Protein AF-A0AAV4WAJ0-F1 (afdb_monomer)

Nearest PDB structures (foldseek):
  7y73-assembly1_B  TM=6.481E-01  e=9.832E-01  Chelicerata
  6grq-assembly1_A  TM=6.3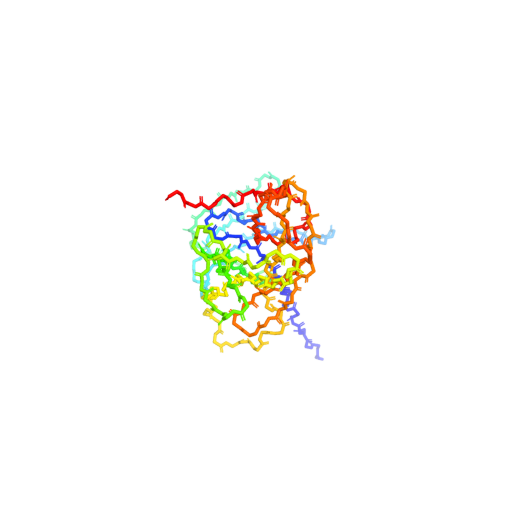76E-01  e=5.218E+00  Mus musculus
  7knc-assembly1_A  TM=2.941E-01  e=2.026E+00  Xanthomonas citri pv. citri str. 306
  7vpp-assembly1_B  TM=2.461E-01  e=7.285E+00  Porcine deltacoronavirus

Mean predicted aligned error: 13.19 Å

Organism: Caerostris extrusa (NCBI:txid172846)

InterPro domains:
  IPR013783 Immunoglobulin-like fold [G3DSA:2.60.40.10] (88-192)

Radius of gyration: 25.45 Å; Cα contacts (8 Å, |Δi|>4): 302; chains: 1; bounding box: 74×30×69 Å

Sequence (202 aa):
MILFVAVLSEIFLEAMVDTSAKMPCSVLQKTDDNVEFIFWYKNDGVNALYTLDARSRPLGEASHVRNETVDYQWSATELTKVNLIVIVPPKKLIIRDDSGQEVREIAGPYKERSTVSLSCEAQKVQYKIKLEDYQLSRHPSAPNVTWWRDNKPWDSTSKKYSTGVLNDMKLINLSRLRTSSLHSTARRRTPSSPPQLFEPSS

Foldseek 3Di:
DDDPPQPAAEAEWEDEPPDDTDDDDDDDDDPPDDDQKDFDDDDPRQWTQKMWGQPPHHSVPTDIDGTDDDDDDDDDDRHYHYHYFYDYFQPDKFKAWPVRDTDDDDPDDDDAQDKIKIKIWRFDDDRPPPPPDDPCPPDPDAWFKFKDKPNHTPDRDWDDDPGTIMDMDMDGRDDPVDDIDIDMDTGHPDPDDDDDDDDDDD

Solvent-accessible surface area (backbone atoms only — not comparable to full-atom values): 13405 Å² total; per-residue (Å²): 137,85,82,81,77,80,77,65,49,76,44,82,44,79,34,53,66,98,57,90,73,86,81,86,83,85,76,84,74,51,100,89,55,80,67,47,68,47,78,39,64,62,89,91,54,86,50,29,59,31,39,37,44,15,66,99,44,59,78,94,71,36,46,79,48,68,68,50,86,77,88,84,73,99,66,94,79,86,66,71,47,76,47,78,4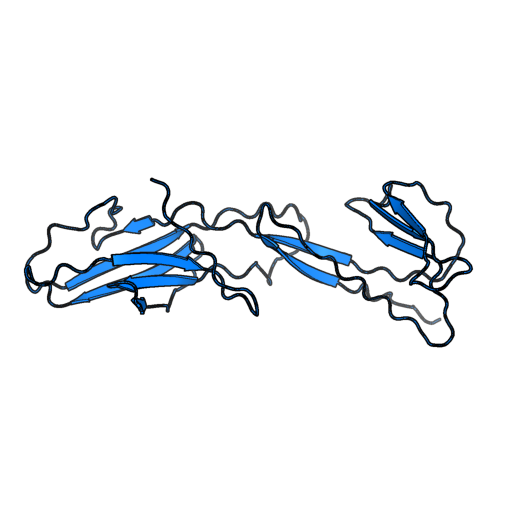4,70,41,68,74,55,92,54,76,47,37,22,43,79,87,64,49,75,46,86,88,70,85,70,93,75,64,72,60,37,71,50,42,42,36,37,35,36,45,61,60,84,67,88,72,90,60,96,84,64,92,71,87,79,62,82,79,75,48,41,29,30,38,29,43,76,93,37,84,69,44,71,81,43,48,81,54,97,67,28,26,37,26,78,48,78,48,69,59,40,49,93,91,63,86,72,59,74,52,74,46,75,45,62,90,62,89,88,65,83,87,80,81,81,73,83,83,130

Structure (mmCIF, N/CA/C/O backbone):
data_AF-A0AAV4WAJ0-F1
#
_entry.id   AF-A0AAV4WAJ0-F1
#
loop_
_atom_site.group_PDB
_atom_site.id
_atom_site.type_symbol
_atom_site.label_atom_id
_atom_site.label_alt_id
_atom_site.label_comp_id
_atom_site.label_asym_id
_atom_site.label_entity_id
_atom_site.label_seq_id
_atom_site.pdbx_PDB_ins_code
_atom_site.Cartn_x
_atom_site.Cartn_y
_atom_site.Cartn_z
_atom_site.occupancy
_atom_site.B_iso_or_equiv
_atom_site.auth_seq_id
_atom_site.auth_comp_id
_atom_site.auth_asym_id
_atom_site.auth_atom_id
_atom_site.pdbx_PDB_model_num
ATOM 1 N N . MET A 1 1 ? 45.617 5.675 -14.201 1.00 35.50 1 MET A N 1
ATOM 2 C CA . MET A 1 1 ? 44.630 4.578 -14.273 1.00 35.50 1 MET A CA 1
ATOM 3 C C . MET A 1 1 ? 43.374 5.058 -13.565 1.00 35.50 1 MET A C 1
ATOM 5 O O . MET A 1 1 ? 43.393 5.161 -12.347 1.00 35.50 1 MET A O 1
ATOM 9 N N . ILE A 1 2 ? 42.356 5.494 -14.310 1.00 37.19 2 ILE A N 1
ATOM 10 C CA . ILE A 1 2 ? 41.100 5.999 -13.734 1.00 37.19 2 ILE A CA 1
ATOM 11 C C . ILE A 1 2 ? 40.137 4.817 -13.672 1.00 37.19 2 ILE A C 1
ATOM 13 O O . ILE A 1 2 ? 39.781 4.254 -14.704 1.00 37.19 2 ILE A O 1
ATOM 17 N N . LEU A 1 3 ? 39.771 4.414 -12.457 1.00 30.11 3 LEU A N 1
ATOM 18 C CA . LEU A 1 3 ? 38.725 3.428 -12.224 1.00 30.11 3 LEU A CA 1
ATOM 19 C C . LEU A 1 3 ? 37.383 4.153 -12.404 1.00 30.11 3 LEU A C 1
ATOM 21 O O . LEU A 1 3 ? 37.013 4.975 -11.566 1.00 30.11 3 LEU A O 1
ATOM 25 N N . PHE A 1 4 ? 36.664 3.900 -13.497 1.00 40.53 4 PHE A N 1
ATOM 26 C CA . PHE A 1 4 ? 35.269 4.324 -13.594 1.00 40.53 4 PHE A CA 1
ATOM 27 C C . PHE A 1 4 ? 34.445 3.407 -12.690 1.00 40.53 4 PHE A C 1
ATOM 29 O O . PHE A 1 4 ? 34.126 2.278 -13.053 1.00 40.53 4 PHE A O 1
ATOM 36 N N . VAL A 1 5 ? 34.131 3.870 -11.481 1.00 40.44 5 VAL A N 1
ATOM 37 C CA . VAL A 1 5 ? 33.087 3.243 -10.668 1.00 40.44 5 VAL A CA 1
ATOM 38 C C . VAL A 1 5 ? 31.764 3.590 -11.345 1.00 40.44 5 VAL A C 1
ATOM 40 O O . VAL A 1 5 ? 31.321 4.735 -11.282 1.00 40.44 5 VAL A O 1
ATOM 43 N N . ALA A 1 6 ? 31.156 2.627 -12.041 1.00 49.00 6 ALA A N 1
ATOM 44 C CA . ALA A 1 6 ? 29.797 2.777 -12.542 1.00 49.00 6 ALA A CA 1
ATOM 45 C C . ALA A 1 6 ? 28.865 2.905 -11.331 1.00 49.00 6 ALA A C 1
ATOM 47 O O . ALA A 1 6 ? 28.594 1.930 -10.630 1.00 49.00 6 ALA A O 1
ATOM 48 N N . VAL A 1 7 ? 28.423 4.126 -11.033 1.00 49.31 7 VAL A N 1
ATOM 49 C CA . VAL A 1 7 ? 27.391 4.352 -10.023 1.00 49.31 7 VAL A CA 1
ATOM 50 C C . VAL A 1 7 ? 26.083 3.864 -10.632 1.00 49.31 7 VAL A C 1
ATOM 52 O O . VAL A 1 7 ? 25.479 4.561 -11.441 1.00 49.31 7 VAL A O 1
ATOM 55 N N . LEU A 1 8 ? 25.669 2.646 -10.285 1.00 60.00 8 LEU A N 1
ATOM 56 C CA . LEU A 1 8 ? 24.349 2.140 -10.649 1.00 60.00 8 LEU A CA 1
ATOM 57 C C . LEU A 1 8 ? 23.302 3.040 -9.990 1.00 60.00 8 LEU A C 1
ATOM 59 O O . LEU A 1 8 ? 23.234 3.135 -8.762 1.00 60.00 8 LEU A O 1
ATOM 63 N N . SER A 1 9 ? 22.502 3.727 -10.798 1.00 66.62 9 SER A N 1
ATOM 64 C CA . SER A 1 9 ? 21.361 4.483 -10.298 1.00 66.62 9 SER A CA 1
ATOM 65 C C . SER A 1 9 ? 20.290 3.482 -9.849 1.00 66.62 9 SER A C 1
ATOM 67 O O . SER A 1 9 ? 19.799 2.664 -10.630 1.00 66.62 9 SER A O 1
ATOM 69 N N . GLU A 1 10 ? 19.953 3.495 -8.558 1.00 73.50 10 GLU A N 1
ATOM 70 C CA . GLU A 1 10 ? 18.866 2.678 -8.014 1.00 73.50 10 GLU A CA 1
ATOM 71 C C . GLU A 1 10 ? 17.611 3.532 -7.807 1.00 73.50 10 GLU A C 1
ATOM 73 O O . GLU A 1 10 ? 17.617 4.514 -7.059 1.00 73.50 10 GLU A O 1
ATOM 78 N N . ILE A 1 11 ? 16.509 3.140 -8.449 1.00 76.81 11 ILE A N 1
ATOM 79 C CA . ILE A 1 11 ? 15.203 3.800 -8.335 1.00 76.81 11 ILE A CA 1
ATOM 80 C C . ILE A 1 11 ? 14.241 2.882 -7.582 1.00 76.81 11 ILE A C 1
ATOM 82 O O . ILE A 1 11 ? 14.171 1.688 -7.860 1.00 76.81 11 ILE A O 1
ATOM 86 N N . PHE A 1 12 ? 13.457 3.436 -6.657 1.00 75.25 12 PHE A N 1
ATOM 87 C CA . PHE A 1 12 ? 12.385 2.714 -5.968 1.00 75.25 12 PHE A CA 1
ATOM 88 C C . PHE A 1 12 ? 11.030 3.148 -6.520 1.00 75.25 12 PHE A C 1
ATOM 90 O O . PHE A 1 12 ? 10.701 4.334 -6.489 1.00 75.25 12 PHE A O 1
ATOM 97 N N . LEU A 1 13 ? 10.243 2.185 -6.998 1.00 76.75 13 LEU A N 1
ATOM 98 C CA . LEU A 1 13 ? 8.880 2.400 -7.474 1.00 76.75 13 LEU A CA 1
ATOM 99 C C . LEU A 1 13 ? 7.909 1.605 -6.606 1.00 76.75 13 LEU A C 1
ATOM 101 O O . LEU A 1 13 ? 8.124 0.426 -6.348 1.00 76.75 13 LEU A O 1
ATOM 105 N N . GLU A 1 14 ? 6.826 2.235 -6.170 1.00 75.69 14 GLU A N 1
ATOM 106 C CA . GLU A 1 14 ? 5.781 1.592 -5.378 1.00 75.69 14 GLU A CA 1
ATOM 107 C C . GLU A 1 14 ? 4.498 1.459 -6.204 1.00 75.69 14 GLU A C 1
ATOM 109 O O . GLU A 1 14 ? 4.063 2.421 -6.837 1.00 75.69 14 GLU A O 1
ATOM 114 N N . ALA A 1 15 ? 3.868 0.286 -6.167 1.00 75.06 15 ALA A N 1
ATOM 115 C CA . ALA A 1 15 ? 2.581 0.044 -6.813 1.00 75.06 15 ALA A CA 1
ATOM 116 C C . ALA A 1 15 ? 1.677 -0.804 -5.917 1.00 75.06 15 ALA A C 1
ATOM 118 O O . ALA A 1 15 ? 2.156 -1.670 -5.183 1.00 75.06 15 ALA A O 1
ATOM 119 N N . MET A 1 16 ? 0.366 -0.563 -5.963 1.00 75.12 16 MET A N 1
ATOM 120 C CA . MET A 1 16 ? -0.587 -1.432 -5.274 1.00 75.12 16 MET A CA 1
ATOM 121 C C . MET A 1 16 ? -0.730 -2.750 -6.037 1.00 75.12 16 MET A C 1
ATOM 123 O O . MET A 1 16 ? -0.610 -2.788 -7.263 1.00 75.12 16 MET A O 1
ATOM 127 N N . VAL A 1 17 ? -0.981 -3.833 -5.307 1.00 75.50 17 VAL A N 1
ATOM 128 C CA . VAL A 1 17 ? -1.331 -5.121 -5.912 1.00 75.50 17 VAL A CA 1
ATOM 129 C C . VAL A 1 17 ? -2.505 -4.947 -6.883 1.00 75.50 17 VAL A C 1
ATOM 131 O O . VAL A 1 17 ? -3.379 -4.114 -6.653 1.00 75.50 17 VAL A O 1
ATOM 134 N N . ASP A 1 18 ? -2.471 -5.687 -7.990 1.00 77.88 18 ASP A N 1
ATOM 135 C CA . ASP A 1 18 ? -3.479 -5.661 -9.061 1.00 77.88 18 ASP A CA 1
ATOM 136 C C . ASP A 1 18 ? -3.662 -4.300 -9.762 1.00 77.88 18 ASP A C 1
ATOM 138 O O . ASP A 1 18 ? -4.641 -4.074 -10.472 1.00 77.88 18 ASP A O 1
ATOM 142 N N . THR A 1 19 ? -2.687 -3.394 -9.623 1.00 79.31 19 THR A N 1
ATOM 143 C CA . THR A 1 19 ? -2.635 -2.127 -10.366 1.00 79.31 19 THR A CA 1
ATOM 144 C C . THR A 1 19 ? -1.473 -2.092 -11.358 1.00 79.31 19 THR A C 1
ATOM 146 O O . THR A 1 19 ? -0.540 -2.893 -11.294 1.00 79.31 19 THR A O 1
ATOM 149 N N . SER A 1 20 ? -1.528 -1.151 -12.302 1.00 80.19 20 SER A N 1
ATOM 150 C CA . SER A 1 20 ? -0.435 -0.907 -13.246 1.00 80.19 20 SER A CA 1
ATOM 151 C C . SER A 1 20 ? 0.590 0.066 -12.663 1.00 80.19 20 SER A C 1
ATOM 153 O O . SER A 1 20 ? 0.223 1.096 -12.101 1.00 80.19 20 SER A O 1
ATOM 155 N N . ALA A 1 21 ? 1.876 -0.229 -12.851 1.00 80.75 21 ALA A N 1
ATOM 156 C CA . ALA A 1 21 ? 2.981 0.652 -12.484 1.00 80.75 21 ALA A CA 1
ATOM 157 C C . ALA A 1 21 ? 3.611 1.260 -13.744 1.00 80.75 21 ALA A C 1
ATOM 159 O O . ALA A 1 21 ? 3.853 0.551 -14.722 1.00 80.75 21 ALA A O 1
ATOM 160 N N . LYS A 1 22 ? 3.903 2.565 -13.723 1.00 82.12 22 LYS A N 1
ATOM 161 C CA . LYS A 1 22 ? 4.642 3.231 -14.802 1.00 82.12 22 LYS A CA 1
ATOM 162 C C . LYS A 1 22 ? 6.127 3.242 -14.459 1.00 82.12 22 LYS A C 1
ATOM 164 O O . LYS A 1 22 ? 6.545 3.958 -13.552 1.00 82.12 22 LYS A O 1
ATOM 169 N N . MET A 1 23 ? 6.907 2.455 -15.188 1.00 80.81 23 MET A N 1
ATOM 170 C CA . MET A 1 23 ? 8.359 2.427 -15.029 1.00 80.81 23 MET A CA 1
ATOM 171 C C . MET A 1 23 ? 8.968 3.720 -15.607 1.00 80.81 23 MET A C 1
ATOM 173 O O . MET A 1 23 ? 8.590 4.116 -16.714 1.00 80.81 23 MET A O 1
ATOM 177 N N . PRO A 1 24 ? 9.859 4.415 -14.876 1.00 78.75 24 PRO A N 1
ATOM 178 C CA . PRO A 1 24 ? 10.495 5.631 -15.372 1.00 78.75 24 PRO A CA 1
ATOM 179 C C . PRO A 1 24 ? 11.548 5.295 -16.430 1.00 78.75 24 PRO A C 1
ATOM 181 O O . PRO A 1 24 ? 12.348 4.394 -16.232 1.00 78.75 24 PRO A O 1
ATOM 184 N N . CYS A 1 25 ? 11.589 6.049 -17.524 1.00 71.50 25 CYS A N 1
ATOM 185 C CA . CYS A 1 25 ? 12.624 5.929 -18.549 1.00 71.50 25 CYS A CA 1
ATOM 186 C C . CYS A 1 25 ? 13.424 7.236 -18.589 1.00 71.50 25 CYS A C 1
ATOM 188 O O . CYS A 1 25 ? 13.155 8.115 -19.405 1.00 71.50 25 CYS A O 1
ATOM 190 N N . SER A 1 26 ? 14.333 7.408 -17.630 1.00 68.12 26 SER A N 1
ATOM 191 C CA . SER A 1 26 ? 15.155 8.617 -17.514 1.00 68.12 26 SER A CA 1
ATOM 192 C C . SER A 1 26 ? 16.471 8.423 -18.258 1.00 68.12 26 SER A C 1
ATOM 194 O O . SER A 1 26 ? 17.508 8.240 -17.632 1.00 68.12 26 SER A O 1
ATOM 196 N N . VAL A 1 27 ? 16.428 8.428 -19.590 1.00 72.44 27 VAL A N 1
ATOM 197 C CA . VAL A 1 27 ? 17.655 8.417 -20.395 1.00 72.44 27 VAL A CA 1
ATOM 198 C C . VAL A 1 27 ? 18.193 9.840 -20.467 1.00 72.44 27 VAL A C 1
ATOM 200 O O . VAL A 1 27 ? 17.537 10.732 -21.008 1.00 72.44 27 VAL A O 1
ATOM 203 N N . LEU A 1 28 ? 19.371 10.073 -19.889 1.00 66.44 28 LEU A N 1
ATOM 204 C CA . LEU A 1 28 ? 20.048 11.363 -19.969 1.00 66.44 28 LEU A CA 1
ATOM 205 C C . LEU A 1 28 ? 20.791 11.452 -21.305 1.00 66.44 28 LEU A C 1
ATOM 207 O O . LEU A 1 28 ? 21.948 11.053 -21.411 1.00 66.44 28 LEU A O 1
ATOM 211 N N . GLN A 1 29 ? 20.129 11.979 -22.335 1.00 67.19 29 GLN A N 1
ATOM 212 C CA . GLN A 1 29 ? 20.785 12.227 -23.617 1.00 67.19 29 GLN A CA 1
ATOM 213 C C . GLN A 1 29 ? 21.755 13.410 -23.481 1.00 67.19 29 GLN A C 1
ATOM 215 O O . GLN A 1 29 ? 21.341 14.545 -23.232 1.00 67.19 29 GLN A O 1
ATOM 220 N N . LYS A 1 30 ? 23.058 13.154 -23.633 1.00 70.12 30 LYS A N 1
ATOM 221 C CA . LYS A 1 30 ? 24.050 14.223 -23.805 1.00 70.12 30 LYS A CA 1
ATOM 222 C C . LYS A 1 30 ? 23.882 14.828 -25.196 1.00 70.12 30 LYS A C 1
ATOM 224 O O . LYS A 1 30 ? 23.483 14.140 -26.126 1.00 70.12 30 LYS A O 1
ATOM 229 N N . THR A 1 31 ? 24.211 16.107 -25.350 1.00 66.19 31 THR A N 1
ATOM 230 C CA . THR A 1 31 ? 23.986 16.874 -26.591 1.00 66.19 31 THR A CA 1
ATOM 231 C C . THR A 1 31 ? 24.682 16.318 -27.837 1.00 66.19 31 THR A C 1
ATOM 233 O O . THR A 1 31 ? 24.335 16.744 -28.931 1.00 66.19 31 THR A O 1
ATOM 236 N N . ASP A 1 32 ? 25.632 15.394 -27.675 1.00 68.69 32 ASP A N 1
ATOM 237 C CA . ASP A 1 32 ? 26.414 14.785 -28.760 1.00 68.69 32 ASP A CA 1
ATOM 238 C C . ASP A 1 32 ? 26.278 13.246 -28.813 1.00 68.69 32 ASP A C 1
ATOM 240 O O . ASP A 1 32 ? 26.963 12.589 -29.587 1.00 68.69 32 ASP A O 1
ATOM 244 N N . ASP A 1 33 ? 25.391 12.656 -27.995 1.00 72.88 33 ASP A N 1
ATOM 245 C CA . ASP A 1 33 ? 25.142 11.208 -27.983 1.00 72.88 33 ASP A CA 1
ATOM 246 C C . ASP A 1 33 ? 23.762 10.894 -28.575 1.00 72.88 33 ASP A C 1
ATOM 248 O O . ASP A 1 33 ? 22.742 11.481 -28.191 1.00 72.88 33 ASP A O 1
ATOM 252 N N . ASN A 1 34 ? 23.709 9.918 -29.485 1.00 76.38 34 ASN A N 1
ATOM 253 C CA . ASN A 1 34 ? 22.451 9.331 -29.931 1.00 76.38 34 ASN A CA 1
ATOM 254 C C . ASN A 1 34 ? 22.149 8.062 -29.130 1.00 76.38 34 ASN A C 1
ATOM 256 O O . ASN A 1 34 ? 23.022 7.222 -28.919 1.00 76.38 34 ASN A O 1
ATOM 260 N N . VAL A 1 35 ? 20.898 7.905 -28.707 1.00 81.19 35 VAL A N 1
ATOM 261 C CA . VAL A 1 35 ? 20.450 6.674 -28.052 1.00 81.19 35 VAL A CA 1
ATOM 262 C C . VAL A 1 35 ? 20.184 5.643 -29.141 1.00 81.19 35 VAL A C 1
ATOM 264 O O . VAL A 1 35 ? 19.308 5.844 -29.973 1.00 81.19 35 VAL A O 1
ATOM 267 N N . GLU A 1 36 ? 20.929 4.541 -29.144 1.00 84.38 36 GLU A N 1
ATOM 268 C CA . GLU A 1 36 ? 20.715 3.459 -30.113 1.00 84.38 36 GLU A CA 1
ATOM 269 C C . GLU A 1 36 ? 19.636 2.488 -29.644 1.00 84.38 36 GLU A C 1
ATOM 271 O O . GLU A 1 36 ? 18.763 2.102 -30.421 1.00 84.38 36 GLU A O 1
ATOM 276 N N . PHE A 1 37 ? 19.670 2.126 -28.360 1.00 84.06 37 PHE A N 1
ATOM 277 C CA . PHE A 1 37 ? 18.758 1.151 -27.783 1.00 84.06 37 PHE A CA 1
ATOM 278 C C . PHE A 1 37 ? 18.362 1.487 -26.348 1.00 84.06 37 PHE A C 1
ATOM 280 O O . PHE A 1 37 ? 19.139 2.064 -25.589 1.00 84.06 37 PHE A O 1
ATOM 287 N N . ILE A 1 38 ? 17.167 1.047 -25.954 1.00 85.94 38 ILE A N 1
ATOM 288 C CA . ILE A 1 38 ? 16.752 0.967 -24.549 1.00 85.94 38 ILE A CA 1
ATOM 289 C C . ILE A 1 38 ? 16.236 -0.438 -24.287 1.00 85.94 38 ILE A C 1
ATOM 291 O O . ILE A 1 38 ? 15.337 -0.909 -24.982 1.00 85.94 38 ILE A O 1
ATOM 295 N N . PHE A 1 39 ? 16.750 -1.074 -23.242 1.00 84.44 39 PHE A N 1
ATOM 296 C CA . PHE A 1 39 ? 16.337 -2.412 -22.843 1.00 84.44 39 PHE A CA 1
ATOM 297 C C . PHE A 1 39 ? 15.739 -2.396 -21.446 1.00 84.44 39 PHE A C 1
ATOM 299 O O . PHE A 1 39 ? 16.291 -1.810 -20.516 1.00 84.44 39 PHE A O 1
ATOM 306 N N . TRP A 1 40 ? 14.628 -3.101 -21.289 1.00 85.62 40 TRP A N 1
ATOM 307 C CA . TRP A 1 40 ? 14.040 -3.401 -19.995 1.00 85.62 40 TRP A CA 1
ATOM 308 C C . TRP A 1 40 ? 14.161 -4.887 -19.736 1.00 85.62 40 TRP A C 1
ATOM 310 O O . TRP A 1 40 ? 13.566 -5.692 -20.447 1.00 85.62 40 TRP A O 1
ATOM 320 N N . TYR A 1 41 ? 14.884 -5.247 -18.686 1.00 82.12 41 TYR A N 1
ATOM 321 C CA . TYR A 1 41 ? 15.008 -6.627 -18.240 1.00 82.12 41 TYR A CA 1
ATOM 322 C C . TYR A 1 41 ? 14.160 -6.870 -17.001 1.00 82.12 41 TYR A C 1
ATOM 324 O O . TYR A 1 41 ? 13.934 -5.983 -16.176 1.00 82.12 41 TYR A O 1
ATOM 332 N N . LYS A 1 42 ? 13.705 -8.110 -16.864 1.00 78.56 42 LYS A N 1
ATOM 333 C CA . LYS A 1 42 ? 13.100 -8.619 -15.640 1.00 78.56 42 LYS A CA 1
ATOM 334 C C . LYS A 1 42 ? 13.938 -9.808 -15.179 1.00 78.56 42 LYS A C 1
ATOM 336 O O . LYS A 1 42 ? 14.225 -10.683 -15.985 1.00 78.56 42 LYS A O 1
ATOM 341 N N . ASN A 1 43 ? 14.257 -9.863 -13.888 1.00 72.44 43 ASN A N 1
ATOM 342 C CA . ASN A 1 43 ? 15.053 -10.929 -13.267 1.00 72.44 43 ASN A CA 1
ATOM 343 C C . ASN A 1 43 ? 16.524 -10.963 -13.744 1.00 72.44 43 ASN A C 1
ATOM 345 O O . ASN A 1 43 ? 17.201 -9.943 -13.673 1.00 72.44 43 ASN A O 1
ATOM 349 N N . ASP A 1 44 ? 17.014 -12.130 -14.170 1.00 67.19 44 ASP A N 1
ATOM 350 C CA . ASP A 1 44 ? 18.411 -12.479 -14.472 1.00 67.19 44 ASP A CA 1
ATOM 351 C C . ASP A 1 44 ? 18.924 -11.977 -15.832 1.00 67.19 44 ASP A C 1
ATOM 353 O O . ASP A 1 44 ? 20.099 -12.145 -16.146 1.00 67.19 44 ASP A O 1
ATOM 357 N N . GLY A 1 45 ? 18.080 -11.304 -16.617 1.00 66.25 45 GLY A N 1
ATOM 358 C CA . GLY A 1 45 ? 18.542 -10.473 -17.731 1.00 66.25 45 GLY A CA 1
ATOM 359 C C . GLY A 1 45 ? 18.877 -11.215 -19.023 1.00 66.25 45 GLY A C 1
ATOM 360 O O . GLY A 1 45 ? 19.483 -10.618 -19.904 1.00 66.25 45 GLY A O 1
ATOM 361 N N . VAL A 1 46 ? 18.467 -12.479 -19.174 1.00 70.44 46 VAL A N 1
ATOM 362 C CA . VAL A 1 46 ? 18.723 -13.234 -20.416 1.00 70.44 46 VAL A CA 1
ATOM 363 C C . VAL A 1 46 ? 17.876 -12.715 -21.582 1.00 70.44 46 VAL A C 1
ATOM 365 O O . VAL A 1 46 ? 18.384 -12.539 -22.683 1.00 70.44 46 VAL A O 1
ATOM 368 N N . ASN A 1 47 ? 16.594 -12.429 -21.338 1.00 72.81 47 ASN A N 1
ATOM 369 C CA . ASN A 1 47 ? 15.673 -11.914 -22.351 1.00 72.81 47 ASN A CA 1
ATOM 370 C C . ASN A 1 47 ? 15.138 -10.547 -21.929 1.00 72.81 47 ASN A C 1
ATOM 372 O O . ASN A 1 47 ? 14.617 -10.391 -20.817 1.00 72.81 47 ASN A O 1
ATOM 376 N N . ALA A 1 48 ? 15.232 -9.567 -22.827 1.00 80.50 48 ALA A N 1
ATOM 377 C CA . ALA A 1 48 ? 14.629 -8.264 -22.605 1.00 80.50 48 ALA A CA 1
ATOM 378 C C . ALA A 1 48 ? 13.100 -8.405 -22.617 1.00 80.50 48 ALA A C 1
ATOM 380 O O . ALA A 1 48 ? 12.508 -8.919 -23.564 1.00 80.50 48 ALA A O 1
ATOM 381 N N . LEU A 1 49 ? 12.446 -7.913 -21.564 1.00 83.12 49 LEU A N 1
ATOM 382 C CA . LEU A 1 49 ? 10.992 -7.758 -21.503 1.00 83.12 49 LEU A CA 1
ATOM 383 C C . LEU A 1 49 ? 10.508 -6.786 -22.589 1.00 83.12 49 LEU A C 1
ATOM 385 O O . LEU A 1 49 ? 9.420 -6.945 -23.145 1.00 83.12 49 LEU A O 1
ATOM 389 N N . TYR A 1 50 ? 11.306 -5.757 -22.865 1.00 85.94 50 TYR A N 1
ATOM 390 C CA . TYR A 1 50 ? 10.994 -4.734 -23.849 1.00 85.94 50 TYR A CA 1
ATOM 391 C C . TYR A 1 50 ? 12.265 -4.095 -24.393 1.00 85.94 50 TYR A C 1
ATOM 393 O O . TYR A 1 50 ? 13.185 -3.788 -23.632 1.00 85.94 50 TYR A O 1
ATOM 401 N N . THR A 1 51 ? 12.251 -3.837 -25.694 1.00 85.81 51 THR A N 1
ATOM 402 C CA . THR A 1 51 ? 13.332 -3.201 -26.435 1.00 85.81 51 THR A CA 1
ATOM 403 C C . THR A 1 51 ? 12.787 -1.999 -27.196 1.00 85.81 51 THR A C 1
ATOM 405 O O . THR A 1 51 ? 11.753 -2.076 -27.863 1.00 85.81 51 THR A O 1
ATOM 408 N N . LEU A 1 52 ? 13.505 -0.887 -27.107 1.00 87.25 52 LEU A N 1
ATOM 409 C CA . LEU A 1 52 ? 13.384 0.254 -27.999 1.00 87.25 52 LEU A CA 1
ATOM 410 C C . LEU A 1 52 ? 14.600 0.250 -28.932 1.00 87.25 52 LEU A C 1
ATOM 412 O O . LEU A 1 52 ? 15.719 0.307 -28.432 1.00 87.25 52 LEU A O 1
ATOM 416 N N . ASP A 1 53 ? 14.393 0.213 -30.245 1.00 87.12 53 ASP A N 1
ATOM 417 C CA . ASP A 1 53 ? 15.447 0.377 -31.256 1.00 87.12 53 ASP A CA 1
ATOM 418 C C . ASP A 1 53 ? 15.308 1.753 -31.913 1.00 87.12 53 ASP A C 1
ATOM 420 O O . ASP A 1 53 ? 14.386 2.011 -32.694 1.00 87.12 53 ASP A O 1
ATOM 424 N N . ALA A 1 54 ? 16.224 2.645 -31.559 1.00 87.94 54 ALA A N 1
ATOM 425 C CA . ALA A 1 54 ? 16.310 4.011 -32.053 1.00 87.94 54 ALA A CA 1
ATOM 426 C C . ALA A 1 54 ? 17.477 4.193 -33.040 1.00 87.94 54 ALA A C 1
ATOM 428 O O . ALA A 1 54 ? 17.839 5.318 -33.392 1.00 87.94 54 ALA A O 1
ATOM 429 N N . ARG A 1 55 ? 18.056 3.101 -33.561 1.00 85.62 55 ARG A N 1
ATOM 430 C CA . ARG A 1 55 ? 19.095 3.208 -34.586 1.00 85.62 55 ARG A CA 1
ATOM 431 C C . ARG A 1 55 ? 18.567 3.971 -35.794 1.00 85.62 55 ARG A C 1
ATOM 433 O O . ARG A 1 55 ? 17.489 3.684 -36.333 1.00 85.62 55 ARG A O 1
ATOM 440 N N . SER A 1 56 ? 19.368 4.951 -36.205 1.00 82.62 56 SER A N 1
ATOM 441 C CA . SER A 1 56 ? 19.130 5.791 -37.381 1.00 82.62 56 SER A CA 1
ATOM 442 C C . SER A 1 56 ? 17.828 6.603 -37.343 1.00 82.62 56 SER A C 1
ATOM 444 O O . SER A 1 56 ? 17.383 7.055 -38.396 1.00 82.62 56 SER A O 1
ATOM 446 N N . ARG A 1 57 ? 17.211 6.801 -36.168 1.00 85.62 57 ARG A N 1
ATOM 447 C CA . ARG A 1 57 ? 15.978 7.589 -36.033 1.00 85.62 57 ARG A CA 1
ATOM 448 C C . ARG A 1 57 ? 15.870 8.304 -34.681 1.00 85.62 57 ARG A C 1
ATOM 450 O O . ARG A 1 57 ? 16.456 7.844 -33.705 1.00 85.62 57 ARG A O 1
ATOM 457 N N . PRO A 1 58 ? 15.117 9.412 -34.586 1.00 84.12 58 PRO A N 1
ATOM 458 C CA . PRO A 1 58 ? 14.830 10.046 -33.303 1.00 84.12 58 PRO A CA 1
ATOM 459 C C . PRO A 1 58 ? 14.045 9.117 -32.366 1.00 84.12 58 PRO A C 1
ATOM 461 O O . PRO A 1 58 ? 13.250 8.293 -32.817 1.00 84.12 58 PRO A O 1
ATOM 464 N N . LEU A 1 59 ? 14.184 9.315 -31.051 1.00 82.81 59 LEU A N 1
ATOM 465 C CA . LEU A 1 59 ? 13.503 8.505 -30.028 1.00 82.81 59 LEU A CA 1
ATOM 466 C C . LEU A 1 59 ? 11.974 8.430 -30.193 1.00 82.81 59 LEU A C 1
ATOM 468 O O . LEU A 1 59 ? 11.376 7.415 -29.851 1.00 82.81 59 LEU A O 1
ATOM 472 N N . GLY A 1 60 ? 11.338 9.482 -30.717 1.00 82.44 60 GLY A N 1
ATOM 473 C CA . GLY A 1 60 ? 9.888 9.511 -30.952 1.00 82.44 60 GLY A CA 1
ATOM 474 C C . GLY A 1 60 ? 9.406 8.590 -32.081 1.00 82.44 60 GLY A C 1
ATOM 475 O O . GLY A 1 60 ? 8.222 8.273 -32.133 1.00 82.44 60 GLY A O 1
ATOM 476 N N . GLU A 1 61 ? 10.313 8.148 -32.952 1.00 88.44 61 GLU A N 1
ATOM 477 C CA . GLU A 1 61 ? 10.043 7.277 -34.107 1.00 88.44 61 GLU A CA 1
ATOM 478 C C . GLU A 1 61 ? 10.704 5.895 -33.958 1.00 88.44 61 GLU A C 1
ATOM 480 O O . GLU A 1 61 ? 10.746 5.092 -34.895 1.00 88.44 61 GLU A O 1
ATOM 485 N N . ALA A 1 62 ? 11.254 5.618 -32.775 1.00 88.56 62 ALA A N 1
ATOM 486 C CA . ALA A 1 62 ? 11.932 4.375 -32.454 1.00 88.56 62 ALA A CA 1
ATOM 487 C C . ALA A 1 62 ? 11.007 3.151 -32.603 1.00 88.56 62 ALA A C 1
ATOM 489 O O . ALA A 1 62 ? 9.806 3.209 -32.340 1.00 88.56 62 ALA A O 1
ATOM 490 N N . SER A 1 63 ? 11.570 2.017 -33.030 1.00 88.88 63 SER A N 1
ATOM 491 C CA . SER A 1 63 ? 10.823 0.759 -33.113 1.00 88.88 63 SER A CA 1
ATOM 492 C C . SER A 1 63 ? 10.678 0.143 -31.725 1.00 88.88 63 SER A C 1
ATOM 494 O O . SER A 1 63 ? 11.636 0.105 -30.954 1.00 88.88 63 SER A O 1
ATOM 496 N N . HIS A 1 64 ? 9.490 -0.369 -31.414 1.00 87.31 64 HIS A N 1
ATOM 497 C CA . HIS A 1 64 ? 9.168 -0.947 -30.114 1.00 87.31 64 HIS A CA 1
ATOM 498 C C . HIS A 1 64 ? 8.950 -2.446 -30.253 1.00 87.31 64 HIS A C 1
ATOM 500 O O . HIS A 1 64 ? 8.009 -2.867 -30.930 1.00 87.31 64 HIS A O 1
ATOM 506 N N . VAL A 1 65 ? 9.763 -3.248 -29.566 1.00 83.94 65 VAL A N 1
ATOM 507 C CA . VAL A 1 65 ? 9.683 -4.706 -29.660 1.00 83.94 65 VAL A CA 1
ATOM 508 C C . VAL A 1 65 ? 9.599 -5.366 -28.290 1.00 83.94 65 VAL A C 1
ATOM 510 O O . VAL A 1 65 ? 10.100 -4.852 -27.289 1.00 83.94 65 VAL A O 1
ATOM 513 N N . ARG A 1 66 ? 8.877 -6.488 -28.219 1.00 79.44 66 ARG A N 1
ATOM 514 C CA . ARG A 1 66 ? 8.623 -7.238 -26.982 1.00 79.44 66 ARG A CA 1
ATOM 515 C C . ARG A 1 66 ? 9.271 -8.611 -27.073 1.00 79.44 66 ARG A C 1
ATOM 517 O O . ARG A 1 66 ? 9.045 -9.302 -28.058 1.00 79.44 66 ARG A O 1
ATOM 524 N N . ASN A 1 67 ? 9.948 -9.026 -26.001 1.00 68.75 67 ASN A N 1
ATOM 525 C CA . ASN A 1 67 ? 10.506 -10.372 -25.830 1.00 68.75 67 ASN A CA 1
ATOM 526 C C . ASN A 1 67 ? 11.417 -10.828 -26.982 1.00 68.75 67 ASN A C 1
ATOM 528 O O . ASN A 1 67 ? 11.166 -11.865 -27.593 1.00 68.75 67 ASN A O 1
ATOM 532 N N . GLU A 1 68 ? 12.481 -10.075 -27.255 1.00 68.25 68 GLU A N 1
ATOM 533 C CA . GLU A 1 68 ? 13.470 -10.440 -28.273 1.00 68.25 68 GLU A CA 1
ATOM 534 C C . GLU A 1 68 ? 14.853 -10.693 -27.681 1.00 68.25 68 GLU A C 1
ATOM 536 O O . GLU A 1 68 ? 15.276 -10.056 -26.713 1.00 68.25 68 GLU A O 1
ATOM 541 N N . THR A 1 69 ? 15.566 -11.616 -28.319 1.00 66.62 69 THR A N 1
ATOM 542 C CA . THR A 1 69 ? 17.018 -11.743 -28.232 1.00 66.62 69 THR A CA 1
ATOM 543 C C . THR A 1 69 ? 17.640 -10.699 -29.142 1.00 66.62 69 THR A C 1
ATOM 545 O O . THR A 1 69 ? 17.388 -10.704 -30.346 1.00 66.62 69 THR A O 1
ATOM 548 N N . VAL A 1 70 ? 18.428 -9.797 -28.568 1.00 63.28 70 VAL A N 1
ATOM 549 C CA . VAL A 1 70 ? 19.046 -8.697 -29.308 1.00 63.28 70 VAL A CA 1
ATOM 550 C C . VAL A 1 70 ? 20.536 -8.968 -29.459 1.00 63.28 70 VAL A C 1
ATOM 552 O O . VAL A 1 70 ? 21.206 -9.306 -28.485 1.00 63.28 70 VAL A O 1
ATOM 555 N N . ASP A 1 71 ? 21.044 -8.809 -30.679 1.00 64.69 71 ASP A N 1
ATOM 556 C CA . ASP A 1 71 ? 22.472 -8.899 -30.970 1.00 64.69 71 ASP A CA 1
ATOM 557 C C . ASP A 1 71 ? 23.170 -7.596 -30.567 1.00 64.69 71 ASP A C 1
ATOM 559 O O . 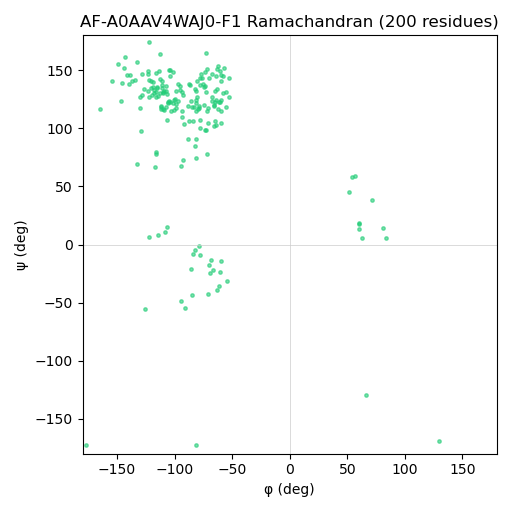ASP A 1 71 ? 22.881 -6.517 -31.093 1.00 64.69 71 ASP A O 1
ATOM 563 N N . TYR A 1 72 ? 24.093 -7.696 -29.614 1.00 63.88 72 TYR A N 1
ATOM 564 C CA . TYR A 1 72 ? 24.808 -6.551 -29.059 1.00 63.88 72 TYR A CA 1
ATOM 565 C C . TYR A 1 72 ? 25.971 -6.128 -29.961 1.00 63.88 72 TYR A C 1
ATOM 567 O O . TYR A 1 72 ? 26.819 -6.941 -30.327 1.00 63.88 72 TYR A O 1
ATOM 575 N N . GLN A 1 73 ? 26.068 -4.829 -30.238 1.00 63.72 73 GLN A N 1
ATOM 576 C CA . GLN A 1 73 ? 27.321 -4.196 -30.650 1.00 63.72 73 GLN A CA 1
ATOM 577 C C . GLN A 1 73 ? 27.913 -3.468 -29.439 1.00 63.72 73 GLN A C 1
ATOM 579 O O . GLN A 1 73 ? 27.173 -3.016 -28.566 1.00 63.72 73 GLN A O 1
ATOM 584 N N . TRP A 1 74 ? 29.241 -3.383 -29.342 1.00 60.56 74 TRP A N 1
ATOM 585 C CA . TRP A 1 74 ? 29.885 -2.669 -28.238 1.00 60.56 74 TRP A CA 1
ATOM 586 C C . TRP A 1 74 ? 29.563 -1.175 -28.306 1.00 60.56 74 TRP A C 1
ATOM 588 O O . TRP A 1 74 ? 30.120 -0.452 -29.128 1.00 60.56 74 TRP A O 1
ATOM 598 N N . SER A 1 75 ? 28.702 -0.719 -27.402 1.00 65.69 75 SER A N 1
ATOM 599 C CA . SER A 1 75 ? 28.377 0.688 -27.196 1.00 65.69 75 SER A CA 1
ATOM 600 C C . SER A 1 75 ? 28.417 1.038 -25.707 1.00 65.69 75 SER A C 1
ATOM 602 O O . SER A 1 75 ? 28.332 0.172 -24.826 1.00 65.69 75 SER A O 1
ATOM 604 N N . ALA A 1 76 ? 28.604 2.324 -25.403 1.00 72.62 76 ALA A N 1
ATOM 605 C CA . ALA A 1 76 ? 28.550 2.802 -24.028 1.00 72.62 76 ALA A CA 1
ATOM 606 C C . ALA A 1 76 ? 27.158 2.513 -23.443 1.00 72.62 76 ALA A C 1
ATOM 608 O O . ALA A 1 76 ? 26.147 2.939 -23.992 1.00 72.62 76 ALA A O 1
ATOM 609 N N . THR A 1 77 ? 27.108 1.771 -22.334 1.00 73.50 77 THR A N 1
ATOM 610 C CA . THR A 1 77 ? 25.851 1.309 -21.730 1.00 73.50 77 TH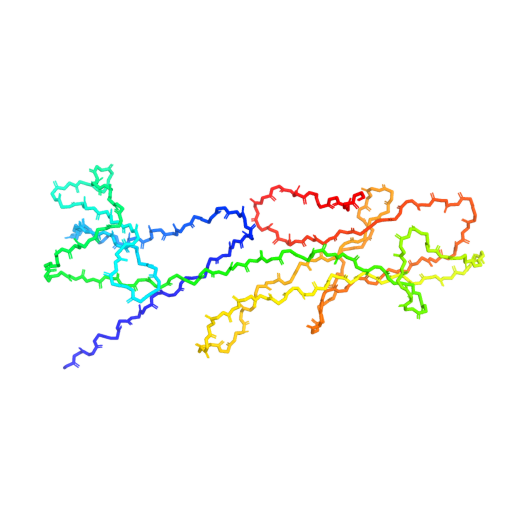R A CA 1
ATOM 611 C C . THR A 1 77 ? 25.648 1.958 -20.364 1.00 73.50 77 THR A C 1
ATOM 613 O O . THR A 1 77 ? 26.521 1.875 -19.500 1.00 73.50 77 THR A O 1
ATOM 616 N N . GLU A 1 78 ? 24.480 2.561 -20.147 1.00 78.62 78 GLU A N 1
ATOM 617 C CA . GLU A 1 78 ? 24.032 3.019 -18.829 1.00 78.62 78 GLU A CA 1
ATOM 618 C C . GLU A 1 78 ? 23.062 1.995 -18.228 1.00 78.62 78 GLU A C 1
ATOM 620 O O . GLU A 1 78 ? 22.059 1.638 -18.846 1.00 78.62 78 GLU A O 1
ATOM 625 N N . LEU A 1 79 ? 23.353 1.515 -17.014 1.00 76.50 79 LEU A N 1
ATOM 626 C CA . LEU A 1 79 ? 22.510 0.550 -16.309 1.00 76.50 79 LEU A CA 1
ATOM 627 C C . LEU A 1 79 ? 21.807 1.217 -15.125 1.00 76.50 79 LEU A C 1
ATOM 629 O O . LEU A 1 79 ? 22.443 1.613 -14.149 1.00 76.50 79 LEU A O 1
ATOM 633 N N . THR A 1 80 ? 20.479 1.281 -15.199 1.00 78.00 80 THR A N 1
ATOM 634 C CA . THR A 1 80 ? 19.613 1.702 -14.090 1.00 78.00 80 THR A CA 1
ATOM 635 C C . THR A 1 80 ? 18.898 0.490 -13.513 1.00 78.00 80 THR A C 1
ATOM 637 O O . THR A 1 80 ? 18.257 -0.269 -14.241 1.00 78.00 80 THR A O 1
ATOM 640 N N . LYS A 1 81 ? 18.951 0.321 -12.192 1.00 79.31 81 LYS A N 1
ATOM 641 C CA . LYS A 1 81 ? 18.218 -0.739 -11.497 1.00 79.31 81 LYS A CA 1
ATOM 642 C C . LYS A 1 81 ? 16.949 -0.168 -10.876 1.00 79.31 81 LYS A C 1
ATOM 644 O O . LYS A 1 81 ? 16.999 0.760 -10.070 1.00 79.31 81 LYS A O 1
ATOM 649 N N . VAL A 1 82 ? 15.798 -0.746 -11.221 1.00 78.62 82 VAL A N 1
ATOM 650 C CA . VAL A 1 82 ? 14.503 -0.348 -10.652 1.00 78.62 82 VAL A CA 1
ATOM 651 C C . VAL A 1 82 ? 14.001 -1.410 -9.681 1.00 78.62 82 VAL A C 1
ATOM 653 O O . VAL A 1 82 ? 13.722 -2.545 -10.059 1.00 78.62 82 VAL A O 1
ATOM 656 N N . ASN A 1 83 ? 13.837 -1.017 -8.423 1.00 76.69 83 ASN A N 1
ATOM 657 C CA . ASN A 1 83 ? 13.254 -1.827 -7.366 1.00 76.69 83 ASN A CA 1
ATOM 658 C C . ASN A 1 83 ? 11.739 -1.565 -7.299 1.00 76.69 83 ASN A C 1
ATOM 660 O O . ASN A 1 83 ? 11.306 -0.528 -6.788 1.00 76.69 83 ASN A O 1
ATOM 664 N N . LEU A 1 84 ? 10.929 -2.499 -7.810 1.00 75.31 84 LEU A N 1
ATOM 665 C CA . LEU A 1 84 ? 9.468 -2.441 -7.702 1.00 75.31 84 LEU A CA 1
ATOM 666 C C . LEU A 1 84 ? 8.996 -3.043 -6.370 1.00 75.31 84 LEU A C 1
ATOM 668 O O . LEU A 1 84 ? 9.155 -4.237 -6.122 1.00 75.31 84 LEU A O 1
ATOM 672 N N . ILE A 1 85 ? 8.356 -2.225 -5.541 1.00 75.56 85 ILE A N 1
ATOM 673 C CA . ILE A 1 85 ? 7.738 -2.621 -4.277 1.00 75.56 85 ILE A CA 1
ATOM 674 C C . ILE A 1 85 ? 6.231 -2.777 -4.493 1.00 75.56 85 ILE A C 1
ATOM 676 O O . ILE A 1 85 ? 5.521 -1.805 -4.760 1.00 75.56 85 ILE A O 1
ATOM 680 N N . VAL A 1 86 ? 5.735 -4.005 -4.329 1.00 73.81 86 VAL A N 1
ATOM 681 C CA . VAL A 1 86 ? 4.299 -4.304 -4.397 1.00 73.81 86 VAL A CA 1
ATOM 682 C C . VAL A 1 86 ? 3.672 -4.144 -3.017 1.00 73.81 86 VAL A C 1
ATOM 684 O O . VAL A 1 86 ? 4.028 -4.839 -2.063 1.00 73.81 86 VAL A O 1
ATOM 687 N N . ILE A 1 87 ? 2.713 -3.230 -2.917 1.00 72.25 87 ILE A N 1
ATOM 688 C CA . ILE A 1 87 ? 1.990 -2.929 -1.687 1.00 72.25 87 ILE A CA 1
ATOM 689 C C . ILE A 1 87 ? 0.677 -3.690 -1.686 1.00 72.25 87 ILE A C 1
ATOM 691 O O . ILE A 1 87 ? -0.166 -3.514 -2.564 1.00 72.25 87 ILE A O 1
ATOM 695 N N . VAL A 1 88 ? 0.484 -4.490 -0.644 1.00 71.50 88 VAL A N 1
ATOM 696 C CA . VAL A 1 88 ? -0.775 -5.183 -0.391 1.00 71.50 88 VAL A CA 1
ATOM 697 C C . VAL A 1 88 ? -1.509 -4.433 0.724 1.00 71.50 88 VAL A C 1
ATOM 699 O O . VAL A 1 88 ? -0.989 -4.375 1.843 1.00 71.50 88 VAL A O 1
ATOM 702 N N . PRO A 1 89 ? -2.682 -3.831 0.453 1.00 69.75 89 PRO A N 1
ATOM 703 C CA . PRO A 1 89 ? -3.518 -3.252 1.498 1.00 69.75 89 PRO A CA 1
ATOM 704 C C . PR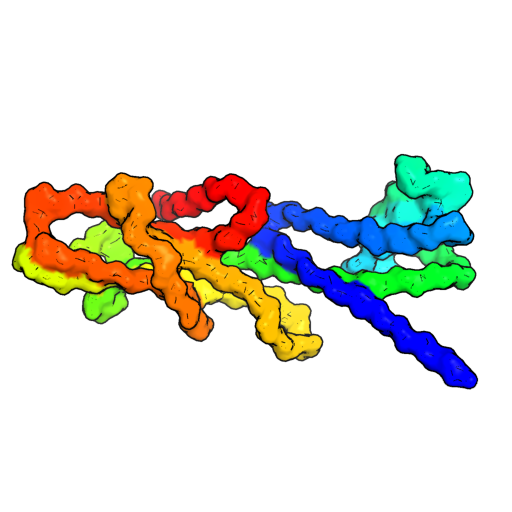O A 1 89 ? -3.894 -4.294 2.567 1.00 69.75 89 PRO A C 1
ATOM 706 O O . PRO A 1 89 ? -3.976 -5.489 2.266 1.00 69.75 89 PRO A O 1
ATOM 709 N N . PRO A 1 90 ? -4.140 -3.874 3.820 1.00 71.81 90 PRO A N 1
ATOM 710 C CA . PRO A 1 90 ? -4.632 -4.772 4.858 1.00 71.81 90 PRO A CA 1
ATOM 711 C C . PRO A 1 90 ? -5.976 -5.368 4.427 1.00 71.81 90 PRO A C 1
ATOM 713 O O . PRO A 1 90 ? -6.916 -4.637 4.132 1.00 71.81 90 PRO A O 1
ATOM 716 N N . LYS A 1 91 ? -6.067 -6.703 4.397 1.00 72.00 91 LYS A N 1
ATOM 717 C CA . LYS A 1 91 ? -7.280 -7.417 3.958 1.00 72.00 91 LYS A CA 1
ATOM 718 C C . LYS A 1 91 ? -8.457 -7.272 4.926 1.00 72.00 91 LYS A C 1
ATOM 720 O O . LYS A 1 91 ? -9.598 -7.441 4.520 1.00 72.00 91 LYS A O 1
ATOM 725 N N . LYS A 1 92 ? -8.177 -7.007 6.204 1.00 77.12 92 LYS A N 1
ATOM 726 C CA . LYS A 1 92 ? -9.178 -6.850 7.260 1.00 77.12 92 LYS A CA 1
ATOM 727 C C . LYS A 1 92 ? -8.701 -5.811 8.270 1.00 77.12 92 LYS A C 1
ATOM 729 O O . LYS A 1 92 ? -7.526 -5.803 8.644 1.00 77.12 92 LYS A O 1
ATOM 734 N N . LEU A 1 93 ? -9.621 -4.960 8.714 1.00 85.50 93 LEU A N 1
ATOM 735 C CA . LEU A 1 93 ? -9.452 -4.133 9.906 1.00 85.50 93 LEU A CA 1
ATOM 736 C C . LEU A 1 93 ? -10.092 -4.857 11.085 1.00 85.50 93 LEU A C 1
ATOM 738 O O . LEU A 1 93 ? -11.203 -5.368 10.966 1.00 85.50 93 LEU A O 1
ATOM 742 N N . ILE A 1 94 ? -9.379 -4.923 12.204 1.00 88.50 94 ILE A N 1
ATOM 743 C CA . ILE A 1 94 ? -9.870 -5.554 13.428 1.00 88.50 94 ILE A CA 1
ATOM 744 C C . ILE A 1 94 ? -10.114 -4.448 14.442 1.00 88.50 94 ILE A C 1
ATOM 746 O O . ILE A 1 94 ? -9.175 -3.764 14.848 1.00 88.50 94 ILE A O 1
ATOM 750 N N . ILE A 1 95 ? -11.371 -4.273 14.841 1.00 90.56 95 ILE A N 1
ATOM 751 C CA . ILE A 1 95 ? -11.737 -3.371 15.932 1.00 90.56 95 ILE A CA 1
ATOM 752 C C . ILE A 1 95 ? -11.800 -4.195 17.213 1.00 90.56 95 ILE A C 1
ATOM 754 O O . ILE A 1 95 ? -12.422 -5.255 17.221 1.00 90.56 95 ILE A O 1
ATOM 758 N N . ARG A 1 96 ? -11.171 -3.726 18.289 1.00 91.44 96 ARG A N 1
ATOM 759 C CA . ARG A 1 96 ? -11.260 -4.333 19.618 1.00 91.44 96 ARG A CA 1
ATOM 760 C C . ARG A 1 96 ? -11.764 -3.338 20.645 1.00 91.44 96 ARG A C 1
ATOM 762 O O . ARG A 1 96 ? -11.461 -2.147 20.549 1.00 91.44 96 ARG A O 1
ATOM 769 N N . ASP A 1 97 ? -12.511 -3.838 21.617 1.00 90.31 97 ASP A N 1
ATOM 770 C CA . ASP A 1 97 ? -12.953 -3.058 22.767 1.00 90.31 97 ASP A CA 1
ATOM 771 C C . ASP A 1 97 ? -11.873 -2.942 23.859 1.00 90.31 97 ASP A C 1
ATOM 773 O O . ASP A 1 97 ? -10.715 -3.329 23.677 1.00 90.31 97 ASP A O 1
ATOM 777 N N . ASP A 1 98 ? -12.261 -2.382 25.001 1.00 90.25 98 ASP A N 1
ATOM 778 C CA . ASP A 1 98 ? -11.430 -2.185 26.185 1.00 90.25 98 ASP A CA 1
ATOM 779 C C . ASP A 1 98 ? -11.004 -3.494 26.866 1.00 90.25 98 ASP A C 1
ATOM 781 O O . ASP A 1 98 ? -9.983 -3.514 27.555 1.00 90.25 98 ASP A O 1
ATOM 785 N N . SER A 1 99 ? -11.733 -4.589 26.639 1.00 89.38 99 SER A N 1
ATOM 786 C CA . SER A 1 99 ? 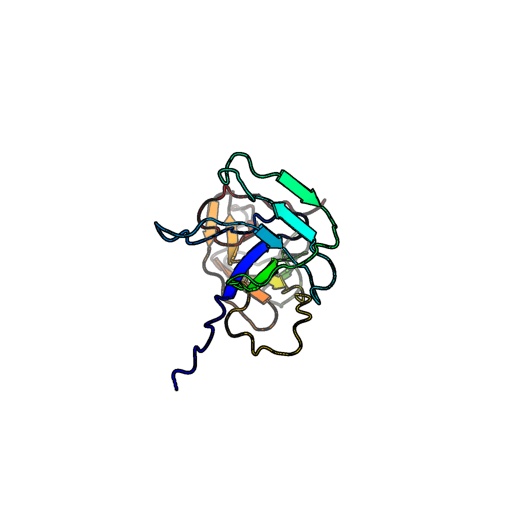-11.356 -5.938 27.074 1.00 89.38 99 SER A CA 1
ATOM 787 C C . SER A 1 99 ? -10.402 -6.641 26.096 1.00 89.38 99 SER A C 1
ATOM 789 O O . SER A 1 99 ? -9.866 -7.708 26.401 1.00 89.38 99 SER A O 1
ATOM 791 N N . GLY A 1 100 ? -10.165 -6.045 24.922 1.00 88.50 100 GLY A N 1
ATOM 792 C CA . GLY A 1 100 ? -9.385 -6.629 23.832 1.00 88.50 100 GLY A CA 1
ATOM 793 C C . GLY A 1 100 ? -10.186 -7.584 22.938 1.00 88.50 100 GLY A C 1
ATOM 794 O O . GLY A 1 100 ? -9.612 -8.196 22.025 1.00 88.50 100 GLY A O 1
ATOM 795 N N . GLN A 1 101 ? -11.497 -7.708 23.155 1.00 89.81 101 GLN A N 1
ATOM 796 C CA . GLN A 1 101 ? -12.378 -8.554 22.357 1.00 89.81 101 GLN A CA 1
ATOM 797 C C . GLN A 1 101 ? -12.659 -7.911 20.997 1.00 89.81 101 GLN A C 1
ATOM 799 O O . GLN A 1 101 ? -12.869 -6.706 20.903 1.00 89.81 101 GLN A O 1
ATOM 804 N N . GLU A 1 102 ? -12.658 -8.715 19.927 1.00 91.56 102 GLU A N 1
ATOM 805 C CA . GLU A 1 102 ? -13.001 -8.233 18.585 1.00 91.56 102 GLU A CA 1
ATOM 806 C C . GLU A 1 102 ? -14.481 -7.837 18.506 1.00 91.56 102 GLU A C 1
ATOM 808 O O . GLU A 1 102 ? -15.374 -8.655 18.738 1.00 91.56 102 GLU A O 1
ATOM 813 N N . VAL A 1 103 ? -14.723 -6.588 18.117 1.00 90.56 103 VAL A N 1
ATOM 814 C CA . VAL A 1 103 ? -16.044 -6.043 17.816 1.00 90.56 103 VAL A CA 1
ATOM 815 C C . VAL A 1 103 ? -16.399 -6.421 16.381 1.00 90.56 103 VAL A C 1
ATOM 817 O O . VAL A 1 103 ? -15.714 -6.012 15.445 1.00 90.56 103 VAL A O 1
ATOM 820 N N . ARG A 1 104 ? -17.476 -7.194 16.203 1.00 85.25 104 ARG A N 1
ATOM 821 C CA . ARG A 1 104 ? -17.957 -7.606 14.872 1.00 85.25 104 ARG A CA 1
ATOM 822 C C . ARG A 1 104 ? -18.977 -6.635 14.288 1.00 85.25 104 ARG A C 1
ATOM 824 O O . ARG A 1 104 ? -18.778 -6.138 13.190 1.00 85.25 104 ARG A O 1
ATOM 831 N N . GLU A 1 105 ? -20.041 -6.364 15.038 1.00 81.31 105 GLU A N 1
ATOM 832 C CA . GLU A 1 105 ? -21.150 -5.508 14.592 1.00 81.31 105 GLU A CA 1
ATOM 833 C C . GLU A 1 105 ? -21.401 -4.378 15.588 1.00 81.31 105 GLU A C 1
ATOM 835 O O . GLU A 1 105 ? -21.355 -3.202 15.238 1.00 81.31 105 GLU A O 1
ATOM 840 N N . ILE A 1 106 ? -21.624 -4.736 16.855 1.00 82.62 106 ILE A N 1
ATOM 841 C CA . ILE A 1 106 ? -21.978 -3.793 17.913 1.00 82.62 106 ILE A CA 1
ATOM 842 C C . ILE A 1 106 ? -20.950 -3.896 19.035 1.00 82.62 106 ILE A C 1
ATOM 844 O O . ILE A 1 106 ? -20.693 -4.977 19.562 1.00 82.62 106 ILE A O 1
ATOM 848 N N . ALA A 1 107 ? -20.375 -2.754 19.405 1.00 83.81 107 ALA A N 1
ATOM 849 C CA . ALA A 1 107 ? -19.527 -2.616 20.580 1.00 83.81 107 ALA A CA 1
ATOM 850 C C . ALA A 1 107 ? -20.408 -2.340 21.809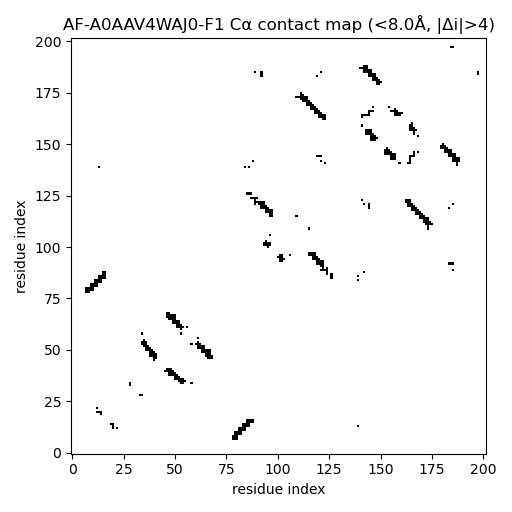 1.00 83.81 107 ALA A C 1
ATOM 852 O O . ALA A 1 107 ? -21.180 -1.376 21.809 1.00 83.81 107 ALA A O 1
ATOM 853 N N . GLY A 1 108 ? -20.301 -3.164 22.851 1.00 80.19 108 GLY A N 1
ATOM 854 C CA . GLY A 1 108 ? -21.061 -3.009 24.094 1.00 80.19 108 GLY A CA 1
ATOM 855 C C . GLY A 1 108 ? -21.773 -4.294 24.525 1.00 80.19 108 GLY A C 1
ATOM 856 O O . GLY A 1 108 ? -21.515 -5.357 23.964 1.00 80.19 108 GLY A O 1
ATOM 857 N N . PRO A 1 109 ? -22.678 -4.223 25.519 1.00 85.44 109 PRO A N 1
ATOM 858 C CA . PRO A 1 109 ? -23.288 -3.024 26.107 1.00 85.44 109 PRO A CA 1
ATOM 859 C C . PRO A 1 109 ? -22.374 -2.250 27.071 1.00 85.44 109 PRO A C 1
ATOM 861 O O . PRO A 1 109 ? -21.655 -2.834 27.875 1.00 85.44 109 PRO A O 1
ATOM 864 N N . TYR A 1 110 ? -22.473 -0.917 27.053 1.00 86.38 110 TYR A N 1
ATOM 865 C CA . TYR A 1 110 ? -21.717 -0.028 27.944 1.00 86.38 110 TYR A CA 1
ATOM 866 C C . TYR A 1 110 ? -22.626 0.717 28.925 1.00 86.38 110 TYR A C 1
ATOM 868 O O . TYR A 1 110 ? -23.779 1.031 28.623 1.00 86.38 110 TYR A O 1
ATOM 876 N N . LYS A 1 111 ? -22.100 1.026 30.115 1.00 86.12 111 LYS A N 1
ATOM 877 C CA . LYS A 1 111 ? -22.811 1.839 31.113 1.00 86.12 111 LYS A CA 1
ATOM 878 C C . LYS A 1 111 ? -22.914 3.290 30.641 1.00 86.12 111 LYS A C 1
ATOM 880 O O . LYS A 1 111 ? -21.971 3.834 30.075 1.00 86.12 111 LYS A O 1
ATOM 885 N N . GLU A 1 112 ? -24.036 3.947 30.922 1.00 90.06 112 GLU A N 1
ATOM 886 C CA . GLU A 1 112 ? -24.130 5.388 30.682 1.00 90.06 112 GLU A CA 1
ATOM 887 C C . GLU A 1 112 ? -23.086 6.148 31.500 1.00 90.06 112 GLU A C 1
ATOM 889 O O . GLU A 1 112 ? -22.704 5.737 32.597 1.00 90.06 112 GLU A O 1
ATOM 894 N N . ARG A 1 113 ? -22.631 7.273 30.944 1.00 88.94 113 ARG A N 1
ATOM 895 C CA . ARG A 1 113 ? -21.581 8.143 31.483 1.00 88.94 113 ARG A CA 1
ATOM 896 C C . ARG A 1 113 ? -20.210 7.472 31.605 1.00 88.94 113 ARG A C 1
ATOM 898 O O . ARG A 1 113 ? -19.280 8.103 32.103 1.00 88.94 113 ARG A O 1
ATOM 905 N N . SER A 1 114 ? -20.050 6.234 31.128 1.00 89.31 114 SER A N 1
ATOM 906 C CA . SER A 1 114 ? -18.746 5.583 31.085 1.00 89.31 114 SER A CA 1
ATOM 907 C C . SER A 1 114 ? -17.861 6.178 29.989 1.00 89.31 114 SER A C 1
ATOM 909 O O . SER A 1 114 ? -18.310 6.917 29.103 1.00 89.31 114 SER A O 1
ATOM 911 N N . THR A 1 115 ? -16.573 5.858 30.090 1.00 89.69 115 THR A N 1
ATOM 912 C CA . THR A 1 115 ? -15.593 6.090 29.033 1.00 89.69 115 THR A CA 1
ATOM 913 C C . THR A 1 115 ? -15.184 4.742 28.464 1.00 89.69 115 THR A C 1
ATOM 915 O O . THR A 1 115 ? -14.863 3.838 29.229 1.00 89.69 115 THR A O 1
ATOM 918 N N . VAL A 1 116 ? -15.189 4.618 27.142 1.00 88.81 116 VAL A N 1
ATOM 919 C CA . VAL A 1 116 ? -14.846 3.391 26.415 1.00 88.81 116 VAL A CA 1
ATOM 920 C C . VAL A 1 116 ? -13.692 3.683 25.475 1.00 88.81 116 VAL A C 1
ATOM 922 O O . VAL A 1 116 ? -13.637 4.759 24.875 1.00 88.81 116 VAL A O 1
ATOM 925 N N . SER A 1 117 ? -12.771 2.731 25.347 1.00 90.00 117 SER A N 1
ATOM 926 C CA . SER A 1 117 ? -11.699 2.793 24.355 1.00 90.00 117 SER A CA 1
ATOM 927 C C . SER A 1 117 ? -11.940 1.734 23.290 1.00 90.00 117 SER A C 1
ATOM 929 O O . SER A 1 117 ? -12.187 0.581 23.627 1.00 90.00 117 SER A O 1
ATOM 931 N N . LEU A 1 118 ? -11.870 2.129 22.022 1.00 90.25 118 LEU A N 1
ATOM 932 C CA . LEU A 1 118 ? -11.872 1.203 20.894 1.00 90.25 118 LEU A CA 1
ATOM 933 C C . LEU A 1 118 ? -10.534 1.316 20.183 1.00 90.25 118 LEU A C 1
ATOM 935 O O . LEU A 1 118 ? -10.057 2.420 19.916 1.00 90.25 118 LEU A O 1
ATOM 939 N N . SER A 1 119 ? -9.951 0.176 19.850 1.00 90.44 119 SER A N 1
ATOM 940 C CA . SER A 1 119 ? -8.701 0.100 19.107 1.00 90.44 119 SER A CA 1
ATOM 941 C C . SER A 1 119 ? -8.974 -0.485 17.730 1.00 90.44 119 SER A C 1
ATOM 943 O O . SER A 1 119 ? -9.664 -1.490 17.604 1.00 90.44 119 SER A O 1
ATOM 945 N N . CYS A 1 120 ? -8.487 0.165 16.675 1.00 88.88 120 CYS A N 1
ATOM 946 C CA . CYS A 1 120 ? -8.570 -0.365 15.317 1.00 88.88 120 CYS A CA 1
ATOM 947 C C . CYS A 1 120 ? -7.174 -0.728 14.829 1.00 88.88 120 CYS A C 1
ATOM 949 O O . CYS A 1 120 ? -6.331 0.154 14.650 1.00 88.88 120 CYS A O 1
ATOM 951 N N . GLU A 1 121 ? -6.953 -2.012 14.567 1.00 87.38 121 GLU A N 1
ATOM 952 C CA . GLU A 1 121 ? -5.704 -2.543 14.037 1.00 87.38 121 GLU A CA 1
ATOM 953 C C . GLU A 1 121 ? -5.862 -2.908 12.556 1.00 87.38 121 GLU A C 1
ATOM 955 O O . GLU A 1 121 ? -6.677 -3.750 12.173 1.00 87.38 121 GLU A O 1
ATOM 960 N N . ALA A 1 122 ? -5.038 -2.291 11.712 1.00 85.31 122 ALA A N 1
ATOM 961 C CA . ALA A 1 122 ? -4.752 -2.786 10.376 1.00 85.31 122 ALA A CA 1
ATOM 962 C C . ALA A 1 122 ? -3.583 -3.772 10.467 1.00 85.31 122 ALA A C 1
ATOM 964 O O . ALA A 1 122 ? -2.432 -3.357 10.656 1.00 85.31 122 ALA A O 1
ATOM 965 N N . GLN A 1 123 ? -3.868 -5.070 10.340 1.00 77.19 123 GLN A N 1
ATOM 966 C CA . GLN A 1 123 ? -2.827 -6.098 10.357 1.00 77.19 123 GLN A CA 1
ATOM 967 C C . GLN A 1 123 ? -1.874 -5.914 9.174 1.00 77.19 123 GLN A C 1
ATOM 969 O O . GLN A 1 123 ? -2.308 -5.731 8.031 1.00 77.19 123 GLN A O 1
ATOM 974 N N . LYS A 1 124 ? -0.562 -5.981 9.429 1.00 66.88 124 LYS A N 1
ATOM 975 C CA . LYS A 1 124 ? 0.415 -6.032 8.339 1.00 66.88 124 LYS A CA 1
ATOM 976 C C . LYS A 1 124 ? 0.220 -7.334 7.574 1.00 66.88 124 LYS A C 1
ATOM 978 O O . LYS A 1 124 ? 0.360 -8.418 8.132 1.00 66.88 124 LYS A O 1
ATOM 983 N N . VAL A 1 125 ? -0.032 -7.227 6.277 1.00 60.66 125 VAL A N 1
ATOM 984 C CA . VAL A 1 125 ? 0.163 -8.362 5.378 1.00 60.66 125 VAL A CA 1
ATOM 985 C C . VAL A 1 125 ? 1.671 -8.521 5.184 1.00 60.66 125 VAL A C 1
ATOM 987 O O . VAL A 1 125 ? 2.376 -7.526 5.000 1.00 60.66 125 VAL A O 1
ATOM 990 N N . GLN A 1 126 ? 2.187 -9.750 5.253 1.00 54.50 126 GLN A N 1
ATOM 991 C CA . GLN A 1 126 ? 3.574 -10.014 4.875 1.00 54.50 126 GLN A CA 1
ATOM 992 C C . GLN A 1 126 ? 3.762 -9.606 3.412 1.00 54.50 126 GLN A C 1
ATOM 994 O O . GLN A 1 126 ? 3.169 -10.193 2.505 1.00 54.50 126 GLN A O 1
ATOM 999 N N . TYR A 1 127 ? 4.590 -8.593 3.180 1.00 55.75 127 TYR A N 1
ATOM 1000 C CA . TYR A 1 127 ? 5.086 -8.304 1.846 1.00 55.75 127 TYR A CA 1
ATOM 1001 C C . TYR A 1 127 ? 5.944 -9.501 1.421 1.00 55.75 127 TYR A C 1
ATOM 1003 O O . TYR A 1 127 ? 6.878 -9.872 2.133 1.00 55.75 127 TYR A O 1
ATOM 1011 N N . LYS A 1 128 ? 5.643 -10.125 0.274 1.00 46.41 128 LYS A N 1
ATOM 1012 C CA . LYS A 1 128 ? 6.563 -11.087 -0.349 1.00 46.41 128 LYS A CA 1
ATOM 1013 C C . LYS A 1 128 ? 7.741 -10.309 -0.928 1.00 46.41 128 LYS A C 1
ATOM 1015 O O . LYS A 1 128 ? 7.799 -10.051 -2.124 1.00 46.41 128 LYS A O 1
ATOM 1020 N N . ILE A 1 129 ? 8.664 -9.911 -0.065 1.00 51.47 129 ILE A N 1
ATOM 1021 C CA . ILE A 1 129 ? 9.966 -9.403 -0.471 1.00 51.47 129 ILE A CA 1
ATOM 1022 C C . ILE A 1 129 ? 10.863 -10.633 -0.579 1.00 51.47 129 ILE A C 1
ATOM 1024 O O . ILE A 1 129 ? 11.448 -11.070 0.403 1.00 51.47 129 ILE A O 1
ATOM 1028 N N . LYS A 1 130 ? 10.922 -11.246 -1.766 1.00 41.66 130 LYS A N 1
ATOM 1029 C CA . LYS A 1 130 ? 12.034 -12.143 -2.106 1.00 41.66 130 LYS A CA 1
ATOM 1030 C C . LYS A 1 130 ? 13.198 -11.269 -2.566 1.00 41.66 130 LYS A C 1
ATOM 1032 O O . LYS A 1 130 ? 13.436 -11.128 -3.757 1.00 41.66 130 LYS A O 1
ATOM 1037 N N . LEU A 1 131 ? 13.852 -10.610 -1.620 1.00 48.94 131 LEU A N 1
ATOM 1038 C CA . LEU A 1 131 ? 15.169 -10.021 -1.826 1.00 48.94 131 LEU A CA 1
ATOM 1039 C C . LEU A 1 131 ? 16.003 -10.536 -0.663 1.00 48.94 131 LEU A C 1
ATOM 1041 O O . LEU A 1 131 ? 15.864 -10.051 0.456 1.00 48.94 131 LEU A O 1
ATOM 1045 N N . GLU A 1 132 ? 16.769 -11.593 -0.916 1.00 43.91 132 GLU A N 1
ATOM 1046 C CA . GLU A 1 132 ? 17.601 -12.235 0.105 1.00 43.91 132 GLU A CA 1
ATOM 1047 C C . GLU A 1 132 ? 18.768 -11.337 0.553 1.00 43.91 132 GLU A C 1
ATOM 1049 O O . GLU A 1 132 ? 19.272 -11.535 1.649 1.00 43.91 132 GLU A O 1
ATOM 1054 N N . ASP A 1 133 ? 19.084 -10.250 -0.163 1.00 45.78 133 ASP A N 1
ATOM 1055 C CA . ASP A 1 133 ? 20.215 -9.375 0.168 1.00 45.78 133 ASP A CA 1
ATOM 1056 C C . ASP A 1 133 ? 19.854 -7.877 0.166 1.00 45.78 133 ASP A C 1
ATOM 1058 O O . ASP A 1 133 ? 20.302 -7.129 -0.698 1.00 45.78 133 ASP A O 1
ATOM 1062 N N . TYR A 1 134 ? 19.047 -7.392 1.119 1.00 45.78 134 TYR A N 1
ATOM 1063 C CA . TYR A 1 134 ? 19.136 -5.983 1.554 1.00 45.78 134 TYR A CA 1
ATOM 1064 C C . TYR A 1 134 ? 18.408 -5.740 2.885 1.00 45.78 134 TYR A C 1
ATOM 1066 O O . TYR A 1 134 ? 17.184 -5.858 2.978 1.00 45.78 134 TYR A O 1
ATOM 1074 N N . GLN A 1 135 ? 19.146 -5.342 3.925 1.00 41.84 135 GLN A N 1
ATOM 107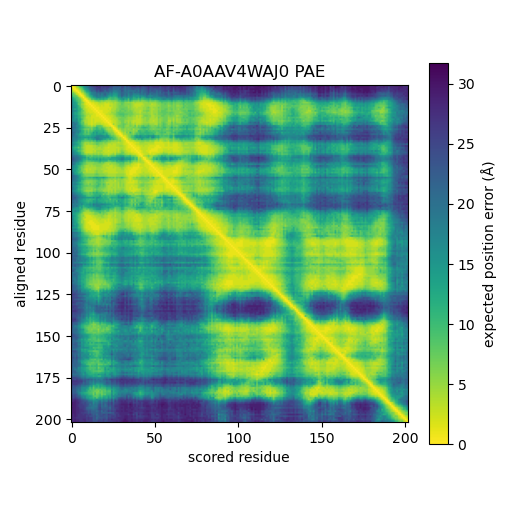5 C CA . GLN A 1 135 ? 18.581 -4.840 5.182 1.00 41.84 135 GLN A CA 1
ATOM 1076 C C . GLN A 1 135 ? 17.725 -3.586 4.910 1.00 41.84 135 GLN A C 1
ATOM 1078 O O . GLN A 1 135 ? 18.217 -2.493 4.637 1.00 41.84 135 GLN A O 1
ATOM 1083 N N . LEU A 1 136 ? 16.405 -3.776 4.944 1.00 48.03 136 LEU A N 1
ATOM 1084 C CA . LEU A 1 136 ? 15.398 -2.855 4.426 1.00 48.03 136 LEU A CA 1
ATOM 1085 C C . LEU A 1 136 ? 15.062 -1.718 5.410 1.00 48.03 136 LEU A C 1
ATOM 1087 O O . LEU A 1 136 ? 14.060 -1.769 6.126 1.00 48.03 136 LEU A O 1
ATOM 1091 N N . SER A 1 137 ? 15.847 -0.641 5.398 1.00 41.16 137 SER A N 1
ATOM 1092 C CA . SER A 1 137 ? 15.541 0.600 6.142 1.00 41.16 137 SER A CA 1
ATOM 1093 C C . SER A 1 137 ? 14.482 1.487 5.463 1.00 41.16 137 SER A C 1
ATOM 1095 O O . SER A 1 137 ? 14.004 2.451 6.058 1.00 41.16 137 SER A O 1
ATOM 1097 N N . ARG A 1 138 ? 14.076 1.178 4.223 1.00 50.09 138 ARG A N 1
ATOM 1098 C CA . ARG A 1 138 ? 12.970 1.840 3.503 1.00 50.09 138 ARG A CA 1
ATOM 1099 C C . ARG A 1 138 ? 11.857 0.836 3.205 1.00 50.09 138 ARG A C 1
ATOM 1101 O O . ARG A 1 138 ? 11.601 0.468 2.067 1.00 50.09 138 ARG A O 1
ATOM 1108 N N . HIS A 1 139 ? 11.216 0.360 4.267 1.00 53.66 139 HIS A N 1
ATOM 1109 C CA . HIS A 1 139 ? 9.974 -0.404 4.168 1.00 53.66 139 HIS A CA 1
ATOM 1110 C C . HIS A 1 139 ? 8.847 0.467 3.581 1.00 53.66 139 HIS A C 1
ATOM 1112 O O . HIS A 1 139 ? 8.770 1.653 3.930 1.00 53.66 139 HIS A O 1
ATOM 1118 N N . PRO A 1 140 ? 7.923 -0.098 2.776 1.00 55.75 140 PRO A N 1
ATOM 1119 C CA . PRO A 1 140 ? 6.736 0.621 2.334 1.00 55.75 140 PRO A CA 1
ATOM 1120 C C . PRO A 1 140 ? 6.007 1.204 3.546 1.00 55.75 140 PRO A C 1
ATOM 1122 O O . PRO A 1 140 ? 5.699 0.502 4.513 1.00 55.75 140 PRO A O 1
ATOM 1125 N N . SER A 1 141 ? 5.743 2.514 3.509 1.00 57.31 141 SER A N 1
ATOM 1126 C CA . SER A 1 141 ? 5.048 3.201 4.596 1.00 57.31 141 SER A CA 1
ATOM 1127 C C . SER A 1 141 ? 3.704 2.516 4.868 1.00 57.31 141 SER A C 1
ATOM 1129 O O . SER A 1 141 ? 2.852 2.401 3.985 1.00 57.31 141 SER A O 1
ATOM 1131 N N . ALA A 1 142 ? 3.550 1.991 6.084 1.00 62.69 142 ALA A N 1
ATOM 1132 C CA . ALA A 1 142 ? 2.310 1.359 6.513 1.00 62.69 142 ALA A CA 1
ATOM 1133 C C . ALA A 1 142 ? 1.134 2.356 6.389 1.00 62.69 142 ALA A C 1
ATOM 1135 O O . ALA A 1 142 ? 1.359 3.557 6.591 1.00 62.69 142 ALA A O 1
ATOM 1136 N N . PRO A 1 143 ? -0.082 1.898 6.032 1.00 69.56 143 PRO A N 1
ATOM 1137 C CA . PRO A 1 143 ? -1.237 2.777 5.850 1.00 69.56 143 PRO A CA 1
ATOM 1138 C C . PRO A 1 143 ? -1.609 3.470 7.165 1.00 69.56 143 PRO A C 1
ATOM 1140 O O . PRO A 1 143 ? -1.401 2.911 8.234 1.00 69.56 143 PRO A O 1
ATOM 1143 N N . ASN A 1 144 ? -2.192 4.663 7.100 1.00 77.56 144 ASN A N 1
ATOM 1144 C CA . ASN A 1 144 ? -2.752 5.340 8.265 1.00 77.56 144 ASN A CA 1
ATOM 1145 C C . ASN A 1 144 ? -4.158 4.809 8.547 1.00 77.56 144 ASN A C 1
ATOM 1147 O O . ASN A 1 144 ? -4.989 4.735 7.642 1.00 77.56 144 ASN A O 1
ATOM 1151 N N . VAL A 1 145 ? -4.450 4.501 9.807 1.00 83.25 145 VAL A N 1
ATOM 1152 C CA . VAL A 1 145 ? -5.802 4.138 10.255 1.00 83.25 145 VAL A CA 1
ATOM 1153 C C . VAL A 1 145 ? -6.509 5.398 10.750 1.00 83.25 145 VAL A C 1
ATOM 1155 O O . VAL A 1 145 ? -5.957 6.139 11.558 1.00 83.25 145 VAL A O 1
ATOM 1158 N N . THR A 1 146 ? -7.717 5.660 10.258 1.00 86.31 146 THR A N 1
ATOM 1159 C CA . THR A 1 146 ? -8.536 6.831 10.606 1.00 86.31 146 THR A CA 1
ATOM 1160 C C . THR A 1 146 ? -9.884 6.380 11.148 1.00 86.31 146 THR A C 1
ATOM 1162 O O . THR A 1 146 ? -10.541 5.538 10.535 1.00 86.31 146 THR A O 1
ATOM 1165 N N . TRP A 1 147 ? -10.294 6.963 12.270 1.00 86.19 147 TRP A N 1
ATOM 1166 C CA . TRP A 1 147 ? -11.635 6.842 12.824 1.00 86.19 147 TRP A CA 1
ATOM 1167 C C . TRP A 1 147 ? -12.555 7.906 12.247 1.00 86.19 147 TRP A C 1
ATOM 1169 O O . TRP A 1 147 ? -12.189 9.082 12.162 1.00 86.19 147 TRP A O 1
ATOM 1179 N N . TRP A 1 148 ? -13.772 7.495 11.922 1.00 84.88 148 TRP A N 1
ATOM 1180 C CA . TRP A 1 148 ? -14.833 8.351 11.422 1.00 84.88 148 TRP A CA 1
ATOM 1181 C C . TRP A 1 148 ? -16.027 8.275 12.359 1.00 84.88 148 TRP A C 1
ATOM 1183 O O . TRP A 1 148 ? -16.376 7.208 12.869 1.00 84.88 148 TRP A O 1
ATOM 1193 N N . ARG A 1 149 ? -16.660 9.424 12.573 1.00 84.00 149 ARG A N 1
ATOM 1194 C CA . ARG A 1 149 ? -17.918 9.533 13.299 1.00 84.00 149 ARG A CA 1
ATOM 1195 C C . ARG A 1 149 ? -18.874 10.360 12.467 1.00 84.00 149 ARG A C 1
ATOM 1197 O O . ARG A 1 149 ? -18.511 11.460 12.056 1.00 84.00 149 ARG A O 1
ATOM 1204 N N . ASP A 1 150 ? -20.062 9.821 12.220 1.00 82.31 150 ASP A N 1
ATOM 1205 C CA . ASP A 1 150 ? -21.114 10.510 11.465 1.00 82.31 150 ASP A CA 1
ATOM 1206 C C . ASP A 1 150 ? -20.576 11.040 10.111 1.00 82.31 150 ASP A C 1
ATOM 1208 O O . ASP A 1 150 ? -20.764 12.195 9.737 1.00 82.31 150 ASP A O 1
ATOM 1212 N N . ASN A 1 151 ? -19.817 10.185 9.407 1.00 77.19 151 ASN A N 1
ATOM 1213 C CA . ASN A 1 151 ? -19.129 10.455 8.132 1.00 77.19 151 ASN A CA 1
ATOM 1214 C C . ASN A 1 151 ? -18.082 11.585 8.135 1.00 77.19 151 ASN A C 1
ATOM 1216 O O . ASN A 1 151 ? -17.599 11.988 7.076 1.00 77.19 151 ASN A O 1
ATOM 1220 N N . LYS A 1 152 ? -17.656 12.061 9.307 1.00 81.75 152 LYS A N 1
ATOM 1221 C CA . LYS A 1 152 ? -16.580 13.047 9.457 1.00 81.75 152 LYS A CA 1
ATOM 1222 C C . LYS A 1 152 ? -15.343 12.403 10.096 1.00 81.75 152 LYS A C 1
ATOM 1224 O O . LYS A 1 152 ? -15.503 11.599 11.019 1.00 81.75 152 LYS A O 1
ATOM 1229 N N . PRO A 1 153 ? -14.111 12.740 9.659 1.00 82.75 153 PRO A N 1
ATOM 1230 C CA . PRO A 1 153 ? -12.914 12.229 10.315 1.00 82.75 153 PRO A CA 1
ATOM 1231 C C . PRO A 1 153 ? -12.891 12.718 11.766 1.00 82.75 153 PRO A C 1
ATOM 1233 O O . PRO A 1 153 ? -12.961 13.919 12.032 1.00 82.75 153 PRO A O 1
ATOM 1236 N N . TRP A 1 154 ? -12.831 11.765 12.691 1.00 85.00 154 TRP A N 1
ATOM 1237 C CA . TRP A 1 154 ? -12.770 12.006 14.128 1.00 85.00 154 TRP A CA 1
ATOM 1238 C C . TRP A 1 154 ? -11.322 12.003 14.618 1.00 85.00 154 TRP A C 1
ATOM 1240 O O . TRP A 1 154 ? -10.912 12.922 15.320 1.00 85.00 154 TRP A O 1
ATOM 1250 N N . ASP A 1 155 ? -10.544 10.988 14.227 1.00 83.62 155 ASP A N 1
ATOM 1251 C CA . ASP A 1 155 ? -9.125 10.882 14.574 1.00 83.62 155 ASP A CA 1
ATOM 1252 C C . ASP A 1 155 ? -8.322 10.204 13.457 1.00 83.62 155 ASP A C 1
ATOM 1254 O O . ASP A 1 155 ? -8.602 9.069 13.075 1.00 83.62 155 ASP A O 1
ATOM 1258 N N . SER A 1 156 ? -7.294 10.888 12.954 1.00 79.94 156 SER A N 1
ATOM 1259 C CA . SER A 1 156 ? -6.372 10.400 11.919 1.00 79.94 156 SER A CA 1
ATOM 1260 C C . SER A 1 156 ? -4.962 10.074 12.441 1.00 79.94 156 SER A C 1
ATOM 1262 O O . SER A 1 156 ? -4.037 9.893 11.645 1.00 79.94 156 SER A O 1
ATOM 1264 N N . THR A 1 157 ? -4.758 10.043 13.761 1.00 82.88 157 THR A N 1
ATOM 1265 C CA . THR A 1 157 ? -3.438 9.977 14.412 1.00 82.88 157 THR A CA 1
ATOM 1266 C C . THR A 1 157 ? -3.034 8.538 14.749 1.00 82.88 157 THR A C 1
ATOM 1268 O O . THR A 1 157 ? -2.938 8.141 15.907 1.00 82.88 157 THR A O 1
ATOM 1271 N N . SER A 1 158 ? -2.777 7.722 13.728 1.00 82.81 158 SER A N 1
ATOM 1272 C CA . SER A 1 158 ? -2.396 6.316 13.921 1.00 82.81 158 SER A CA 1
ATOM 1273 C C . SER A 1 158 ? -0.937 6.113 14.355 1.00 82.81 158 SER A C 1
ATOM 1275 O O . SER A 1 158 ? -0.034 6.802 13.874 1.00 82.81 158 SER A O 1
ATOM 1277 N N . LYS A 1 159 ? -0.689 5.082 15.168 1.00 83.31 159 LYS A N 1
ATOM 1278 C CA . LYS A 1 159 ? 0.636 4.617 15.606 1.00 83.31 159 LYS A CA 1
ATOM 1279 C C . LYS A 1 159 ? 1.051 3.348 14.863 1.00 83.31 159 LYS A C 1
ATOM 1281 O O . LYS A 1 159 ? 0.230 2.485 14.565 1.00 83.31 159 LYS A O 1
ATOM 1286 N N . LYS A 1 160 ? 2.346 3.211 14.578 1.00 73.12 160 LYS A N 1
ATOM 1287 C CA . LYS A 1 160 ? 2.910 2.041 13.885 1.00 73.12 160 LYS A CA 1
ATOM 1288 C C . LYS A 1 160 ? 3.519 1.074 14.897 1.00 73.12 160 LYS A C 1
ATOM 1290 O O . LYS A 1 160 ? 4.313 1.493 15.731 1.00 73.12 160 LYS A O 1
ATOM 1295 N N . TYR A 1 161 ? 3.193 -0.207 14.767 1.00 70.94 161 TYR A N 1
ATOM 1296 C CA . TYR A 1 161 ? 3.714 -1.296 15.595 1.00 70.94 161 TYR A CA 1
ATOM 1297 C C . TYR A 1 161 ? 4.394 -2.362 14.726 1.00 70.94 161 TYR A C 1
ATOM 1299 O O . TYR A 1 161 ? 4.378 -2.288 13.493 1.00 70.94 161 TYR A O 1
ATOM 1307 N N . SER A 1 162 ? 5.027 -3.361 15.346 1.00 63.72 162 SER A N 1
ATOM 1308 C CA . SER A 1 162 ? 5.642 -4.490 14.635 1.00 63.72 162 SER A CA 1
ATOM 1309 C C . SER A 1 162 ? 4.600 -5.324 13.877 1.00 63.72 162 SER A C 1
ATOM 1311 O O . SER A 1 162 ? 4.856 -5.668 12.724 1.00 63.72 162 SER A O 1
ATOM 1313 N N . THR A 1 163 ? 3.414 -5.537 14.455 1.00 66.00 163 THR A N 1
ATOM 1314 C CA . THR A 1 163 ? 2.308 -6.353 13.909 1.00 66.00 163 THR A CA 1
ATOM 1315 C C . THR A 1 163 ? 1.379 -5.609 12.946 1.00 66.00 163 THR A C 1
ATOM 1317 O O . THR A 1 163 ? 0.701 -6.235 12.132 1.00 66.00 163 THR A O 1
ATOM 1320 N N . GLY A 1 164 ? 1.352 -4.275 12.995 1.00 74.00 164 GLY A N 1
ATOM 1321 C CA . GLY A 1 164 ? 0.248 -3.522 12.403 1.00 74.00 164 GLY A CA 1
ATOM 1322 C C . GLY A 1 164 ? 0.391 -2.008 12.468 1.00 74.00 164 GLY A C 1
ATOM 1323 O O . GLY A 1 164 ? 1.423 -1.459 12.866 1.00 74.00 164 GLY A O 1
ATOM 1324 N N . VAL A 1 165 ? -0.686 -1.336 12.075 1.00 79.94 165 VAL A N 1
ATOM 1325 C CA . VAL A 1 165 ? -0.944 0.071 12.396 1.00 79.94 165 VAL A CA 1
ATOM 1326 C C . VAL A 1 165 ? -2.193 0.131 13.256 1.00 79.94 165 VAL A C 1
ATOM 1328 O O . VAL A 1 165 ? -3.201 -0.479 12.911 1.00 79.94 165 VAL A O 1
ATOM 1331 N N . LEU A 1 166 ? -2.115 0.863 14.362 1.00 86.06 166 LEU A N 1
ATOM 1332 C CA . LEU A 1 166 ? -3.157 0.953 15.375 1.00 86.06 166 LEU A CA 1
ATOM 1333 C C . LEU A 1 166 ? -3.645 2.397 15.497 1.00 86.06 166 LEU A C 1
ATOM 1335 O O . LEU A 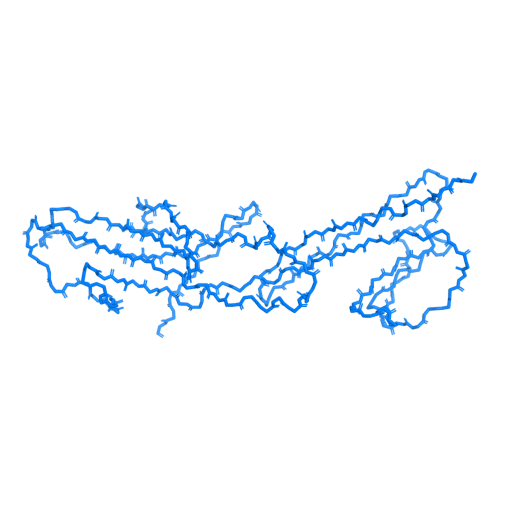1 166 ? -2.839 3.331 15.480 1.00 86.06 166 LEU A O 1
ATOM 1339 N N . ASN A 1 167 ? -4.949 2.587 15.654 1.00 88.56 167 ASN A N 1
ATOM 1340 C CA . ASN A 1 167 ? -5.523 3.861 16.075 1.00 88.56 167 ASN A CA 1
ATOM 1341 C C . ASN A 1 167 ? -6.504 3.623 17.233 1.00 88.56 167 ASN A C 1
ATOM 1343 O O . ASN A 1 167 ? -7.505 2.923 17.059 1.00 88.56 167 ASN A O 1
ATOM 1347 N N . ASP A 1 168 ? -6.197 4.200 18.396 1.00 88.38 168 ASP A N 1
ATOM 1348 C CA . ASP A 1 168 ? -6.983 4.083 19.624 1.00 88.38 168 ASP A CA 1
ATOM 1349 C C . ASP A 1 168 ? -7.870 5.317 19.795 1.00 88.38 168 ASP A C 1
ATOM 1351 O O . ASP A 1 168 ? -7.368 6.423 19.994 1.00 88.38 168 ASP A O 1
ATOM 1355 N N . MET A 1 169 ? -9.188 5.129 19.794 1.00 87.44 169 MET A N 1
ATOM 1356 C CA . MET A 1 169 ? -10.135 6.201 20.091 1.00 87.44 169 MET A CA 1
ATOM 1357 C C . MET A 1 169 ? -10.733 6.055 21.487 1.00 87.44 169 MET A C 1
ATOM 1359 O O . MET A 1 169 ? -10.952 4.947 21.974 1.00 87.44 169 MET A O 1
ATOM 1363 N N . LYS A 1 170 ? -11.082 7.189 22.103 1.00 88.25 170 LYS A N 1
ATOM 1364 C CA . LYS A 1 170 ? -11.835 7.232 23.362 1.00 88.25 170 LYS A CA 1
ATOM 1365 C C . LYS A 1 170 ? -13.193 7.891 23.170 1.00 88.25 170 LYS A C 1
ATOM 1367 O O . LYS A 1 170 ? -13.297 9.015 22.677 1.00 88.25 170 LYS A O 1
ATOM 1372 N N . LEU A 1 171 ? -14.235 7.190 23.595 1.00 85.12 171 LEU A N 1
ATOM 1373 C CA . LEU A 1 171 ? -15.592 7.699 23.732 1.00 85.12 171 LEU A CA 1
ATOM 1374 C C . LEU A 1 171 ? -15.802 8.064 25.193 1.00 85.12 171 LEU A C 1
ATOM 1376 O O . LEU A 1 171 ? -15.660 7.210 26.057 1.00 85.12 171 LEU A O 1
ATOM 1380 N N . ILE A 1 172 ? -16.126 9.320 25.473 1.00 86.69 172 ILE A N 1
ATOM 1381 C CA . ILE A 1 172 ? -16.268 9.835 26.837 1.00 86.69 172 ILE A CA 1
ATOM 1382 C C . ILE A 1 172 ? -17.735 10.180 27.073 1.00 86.69 172 ILE A C 1
ATOM 1384 O O . ILE A 1 172 ? -18.380 10.730 26.179 1.00 86.69 172 ILE A O 1
ATOM 1388 N N . ASN A 1 173 ? -18.231 9.918 28.283 1.00 86.56 173 ASN A N 1
ATOM 1389 C CA . ASN A 1 173 ? -19.570 10.304 28.727 1.00 86.56 173 ASN A CA 1
ATOM 1390 C C . ASN A 1 173 ? -20.685 9.764 27.806 1.00 86.56 173 ASN A C 1
ATOM 1392 O O . ASN A 1 173 ? -21.452 10.524 27.209 1.00 86.56 173 ASN A O 1
ATOM 1396 N N . LEU A 1 174 ? -20.742 8.436 27.660 1.00 82.88 174 LEU A N 1
ATOM 1397 C CA . LEU A 1 174 ? -21.733 7.762 26.814 1.00 82.88 174 LEU A CA 1
ATOM 1398 C C . LEU A 1 174 ? -23.179 8.058 27.249 1.00 82.88 174 LEU A C 1
ATOM 1400 O O . LEU A 1 174 ? -23.491 8.081 28.438 1.00 82.88 174 LEU A O 1
ATOM 1404 N N . SER A 1 175 ? -24.083 8.239 26.285 1.00 81.38 175 SER A N 1
ATOM 1405 C CA . SER A 1 175 ? -25.502 8.533 26.527 1.00 81.38 175 SER A CA 1
ATOM 1406 C C . SER A 1 175 ? -26.387 7.765 25.548 1.00 81.38 175 SER A C 1
ATOM 1408 O O . SER A 1 175 ? -26.087 7.740 24.356 1.00 81.38 175 SER A O 1
ATOM 1410 N N . ARG A 1 176 ? -27.510 7.204 26.024 1.00 73.44 176 ARG A N 1
ATOM 1411 C CA . ARG A 1 176 ? -28.494 6.500 25.176 1.00 73.44 176 ARG A CA 1
ATOM 1412 C C . ARG A 1 176 ? -29.130 7.375 24.091 1.00 73.44 176 ARG A C 1
ATOM 1414 O O . ARG A 1 176 ? -29.581 6.844 23.086 1.00 73.44 176 ARG A O 1
ATOM 1421 N N . LEU A 1 177 ? -29.151 8.697 24.273 1.00 62.69 177 LEU A N 1
ATOM 1422 C CA . LEU A 1 177 ? -29.700 9.650 23.298 1.00 62.69 177 LEU A CA 1
ATOM 1423 C C . LEU A 1 177 ? -28.712 10.000 22.171 1.00 62.69 177 LEU A C 1
ATOM 1425 O O . LEU A 1 177 ? -29.065 10.736 21.255 1.00 62.69 177 LEU A O 1
ATOM 1429 N N . ARG A 1 178 ? -27.465 9.511 22.240 1.00 64.94 178 ARG A N 1
ATOM 1430 C CA . ARG A 1 178 ? -26.428 9.731 21.223 1.00 64.94 178 ARG A CA 1
ATOM 1431 C C . ARG A 1 178 ? -26.036 8.409 20.572 1.00 64.94 178 ARG A C 1
ATOM 1433 O O . ARG A 1 178 ? -25.006 7.826 20.897 1.00 64.94 178 ARG A O 1
ATOM 1440 N N . THR A 1 179 ? -26.853 7.952 19.631 1.00 63.19 179 THR A N 1
ATOM 1441 C CA . THR A 1 179 ? -26.464 6.904 18.682 1.00 63.19 179 THR A CA 1
ATOM 1442 C C . THR A 1 179 ? -25.584 7.528 17.601 1.00 63.19 179 THR A C 1
ATOM 1444 O O . THR A 1 179 ? -26.094 8.185 16.698 1.00 63.19 179 THR A O 1
ATOM 1447 N N . SER A 1 180 ? -24.266 7.365 17.710 1.00 68.12 180 SER A N 1
ATOM 1448 C CA . SER A 1 180 ? -23.326 7.752 16.652 1.00 68.12 180 SER A CA 1
ATOM 1449 C C . SER A 1 180 ? -22.969 6.540 15.804 1.00 68.12 180 SER A C 1
ATOM 1451 O O . SER A 1 180 ? -22.694 5.469 16.347 1.00 68.12 180 SER A O 1
ATOM 1453 N N . SER A 1 181 ? -22.909 6.728 14.486 1.00 73.19 181 SER A N 1
ATOM 1454 C CA . SER A 1 181 ? -22.324 5.727 13.593 1.00 73.19 181 SER A CA 1
ATOM 1455 C C . SER A 1 181 ? -20.805 5.878 13.614 1.00 73.19 181 SER A C 1
ATOM 1457 O O . SER A 1 181 ? -20.276 6.969 13.372 1.00 73.19 181 SER A O 1
ATOM 1459 N N . LEU A 1 182 ? -20.104 4.792 13.942 1.00 77.88 182 LEU A N 1
ATOM 1460 C CA . LEU A 1 182 ? -18.647 4.738 14.017 1.00 77.88 182 LEU A CA 1
ATOM 1461 C C . LEU A 1 182 ? -18.129 3.727 13.003 1.00 77.88 182 LEU A C 1
ATOM 1463 O O . LEU A 1 182 ? -18.574 2.584 12.977 1.00 77.88 182 LEU A O 1
ATOM 1467 N N . HIS A 1 183 ? -17.153 4.140 12.204 1.00 82.44 183 HIS A N 1
ATOM 1468 C CA . HIS A 1 183 ? -16.424 3.239 11.320 1.00 82.44 183 HIS A CA 1
ATOM 1469 C C . HIS A 1 183 ? -14.954 3.645 11.241 1.00 82.44 183 HIS A C 1
ATOM 1471 O O . HIS A 1 183 ? -14.572 4.769 11.583 1.00 82.44 183 HIS A O 1
ATOM 1477 N N . SER A 1 184 ? -14.111 2.720 10.795 1.00 80.75 184 SER A N 1
ATOM 1478 C CA . SER A 1 184 ? -12.682 2.946 10.618 1.00 80.75 184 SER A CA 1
ATOM 1479 C C . SER A 1 184 ? -12.268 2.663 9.178 1.00 80.75 184 SER A C 1
ATOM 1481 O O . SER A 1 184 ? -12.851 1.835 8.484 1.00 80.75 184 SER A O 1
ATOM 1483 N N . THR A 1 185 ? -11.246 3.374 8.709 1.00 80.69 185 THR A N 1
ATOM 1484 C CA . THR A 1 185 ? -10.657 3.148 7.384 1.00 80.69 185 THR A CA 1
ATOM 1485 C C . THR A 1 185 ? -9.142 3.134 7.487 1.00 80.69 185 THR A C 1
ATOM 1487 O O . THR A 1 185 ? -8.579 3.988 8.174 1.00 80.69 185 THR A O 1
ATOM 1490 N N . ALA A 1 186 ? -8.468 2.263 6.741 1.00 77.06 186 ALA A N 1
ATOM 1491 C CA . ALA A 1 186 ? -7.024 2.336 6.549 1.00 77.06 186 ALA A CA 1
ATOM 1492 C C . ALA A 1 186 ? -6.708 2.898 5.160 1.00 77.06 186 ALA A C 1
ATOM 1494 O O . ALA A 1 186 ? -7.142 2.353 4.149 1.00 77.06 186 ALA A O 1
ATOM 1495 N N . ARG A 1 187 ? -5.952 3.996 5.102 1.00 71.06 187 ARG A N 1
ATOM 1496 C CA . ARG A 1 187 ? -5.535 4.645 3.854 1.00 71.06 187 ARG A CA 1
ATOM 1497 C C . ARG A 1 187 ? -4.079 5.047 3.920 1.00 71.06 187 ARG A C 1
ATOM 1499 O O . ARG A 1 187 ? -3.605 5.558 4.929 1.00 71.06 187 ARG A O 1
ATOM 1506 N N . ARG A 1 188 ? -3.358 4.889 2.818 1.00 65.19 188 ARG A N 1
ATOM 1507 C CA . ARG A 1 188 ? -2.026 5.481 2.684 1.00 65.19 188 ARG A CA 1
ATOM 1508 C C . ARG A 1 188 ? -2.166 6.971 2.364 1.00 65.19 188 ARG A C 1
ATOM 1510 O O . ARG A 1 188 ? -3.061 7.341 1.610 1.00 65.19 188 ARG A O 1
ATOM 1517 N N . ARG A 1 189 ? -1.281 7.825 2.891 1.00 56.19 189 ARG A N 1
ATOM 1518 C CA . ARG A 1 189 ? -1.107 9.180 2.338 1.00 56.19 189 ARG A CA 1
ATOM 1519 C C . ARG A 1 189 ? -0.530 9.018 0.931 1.00 56.19 189 ARG A C 1
ATOM 1521 O O . ARG A 1 189 ? 0.657 8.738 0.803 1.00 56.19 189 ARG A O 1
ATOM 1528 N N . THR A 1 190 ? -1.344 9.151 -0.106 1.00 47.94 190 THR A N 1
ATOM 1529 C CA . THR A 1 190 ? -0.840 9.348 -1.466 1.00 47.94 190 THR A CA 1
ATOM 1530 C C . THR A 1 190 ? -0.477 10.825 -1.633 1.00 47.94 190 THR A C 1
ATOM 1532 O O . THR A 1 190 ? -1.310 11.693 -1.365 1.00 47.94 190 THR A O 1
ATOM 1535 N N . PRO A 1 191 ? 0.742 11.170 -2.079 1.00 40.25 191 PRO A N 1
ATOM 1536 C CA . PRO A 1 191 ? 0.908 12.372 -2.874 1.00 40.25 191 PRO A CA 1
ATOM 1537 C C . PRO A 1 191 ? 0.145 12.111 -4.186 1.00 40.25 191 PRO A C 1
ATOM 1539 O O . PRO A 1 191 ? 0.428 11.137 -4.875 1.00 40.25 191 PRO A O 1
ATOM 1542 N N . SER A 1 192 ? -0.869 12.926 -4.480 1.00 35.16 192 SER A N 1
ATOM 1543 C CA . SER A 1 192 ? -1.516 13.077 -5.799 1.00 35.16 192 SER A CA 1
ATOM 1544 C C . SER A 1 192 ? -2.421 11.972 -6.393 1.00 35.16 192 SER A C 1
ATOM 1546 O O . SER A 1 192 ? -2.450 11.835 -7.613 1.00 35.16 192 SER A O 1
ATOM 1548 N N . SER A 1 193 ? -3.260 11.256 -5.633 1.00 32.94 193 SER A N 1
ATOM 1549 C CA . SER A 1 193 ? -4.412 10.553 -6.250 1.00 32.94 193 SER A CA 1
ATOM 1550 C C . SER A 1 193 ? -5.686 10.594 -5.392 1.00 32.94 193 SER A C 1
ATOM 1552 O O . SER A 1 193 ? -5.578 10.617 -4.161 1.00 32.94 193 SER A O 1
ATOM 1554 N N . PRO A 1 194 ? -6.890 10.654 -6.010 1.00 29.73 194 PRO A N 1
ATOM 1555 C CA . PRO A 1 194 ? -8.140 10.802 -5.276 1.00 29.73 194 PRO A CA 1
ATOM 1556 C C . PRO A 1 194 ? -8.451 9.555 -4.434 1.00 29.73 194 PRO A C 1
ATOM 1558 O O . PRO A 1 194 ? -8.106 8.436 -4.822 1.00 29.73 194 PRO A O 1
ATOM 1561 N N . PRO A 1 195 ? -9.086 9.734 -3.264 1.00 31.86 195 PRO A N 1
ATOM 1562 C CA . PRO A 1 195 ? -9.254 8.676 -2.280 1.00 31.86 195 PRO A CA 1
ATOM 1563 C C . PRO A 1 195 ? -10.149 7.545 -2.794 1.00 31.86 195 PRO A C 1
ATOM 1565 O O . PRO A 1 195 ? -11.333 7.759 -3.037 1.00 31.86 195 PRO A O 1
ATOM 1568 N N . GLN A 1 196 ? -9.611 6.326 -2.864 1.00 37.94 196 GLN A N 1
ATOM 1569 C CA . GLN A 1 196 ? -10.436 5.124 -2.961 1.00 37.94 196 GLN A CA 1
ATOM 1570 C C . GLN A 1 196 ? -10.932 4.733 -1.561 1.00 37.94 196 GLN A C 1
ATOM 1572 O O . GLN A 1 196 ? -10.154 4.567 -0.616 1.00 37.94 196 GLN A O 1
ATOM 1577 N N . LEU A 1 197 ? -12.256 4.677 -1.420 1.00 37.66 197 LEU A N 1
ATOM 1578 C CA . LEU A 1 197 ? -12.961 4.173 -0.247 1.00 37.66 197 LEU A CA 1
ATOM 1579 C C . LEU A 1 197 ? -12.844 2.645 -0.247 1.00 37.66 197 LEU A C 1
ATOM 1581 O O . LEU A 1 197 ? -13.274 1.996 -1.192 1.00 37.66 197 LEU A O 1
ATOM 1585 N N . PHE A 1 198 ? -12.252 2.078 0.801 1.00 40.78 198 PHE A N 1
ATOM 1586 C CA . PHE A 1 198 ? -12.393 0.654 1.087 1.00 40.78 198 PHE A CA 1
ATOM 1587 C C . PHE A 1 198 ? -13.695 0.489 1.870 1.00 40.78 198 PHE A C 1
ATOM 1589 O O . PHE A 1 198 ? -13.759 0.901 3.030 1.00 40.78 198 PHE A O 1
ATOM 1596 N N . GLU A 1 199 ? -14.733 -0.037 1.225 1.00 30.56 199 GLU A N 1
ATOM 1597 C CA . GLU A 1 199 ? -15.937 -0.492 1.920 1.00 30.56 199 GLU A CA 1
ATOM 1598 C C . GLU A 1 199 ? -15.688 -1.886 2.517 1.00 30.56 199 GLU A C 1
ATOM 1600 O O . GLU A 1 199 ? -15.009 -2.709 1.893 1.00 30.56 199 GLU A O 1
ATOM 1605 N N . PRO A 1 200 ? -16.188 -2.166 3.730 1.00 28.64 200 PRO A N 1
ATOM 1606 C CA . PRO A 1 200 ? -16.171 -3.514 4.271 1.00 28.64 200 PRO A CA 1
ATOM 1607 C C . PRO A 1 200 ? -17.071 -4.415 3.419 1.00 28.64 200 PRO A C 1
ATOM 1609 O O . PRO A 1 200 ? -18.201 -4.057 3.093 1.00 28.64 200 PRO A O 1
ATOM 1612 N N . SER A 1 201 ? -16.546 -5.583 3.051 1.00 32.38 201 SER A N 1
ATOM 1613 C CA . SER A 1 201 ? -17.308 -6.644 2.395 1.00 32.38 201 SER A CA 1
ATOM 1614 C C . SER A 1 201 ? -18.523 -7.025 3.242 1.00 32.38 201 SER A C 1
ATOM 1616 O O . SER A 1 201 ? -18.372 -7.244 4.448 1.00 32.38 201 SER A O 1
ATOM 1618 N N . SER A 1 202 ? -19.678 -7.084 2.577 1.00 34.09 202 SER A N 1
ATOM 1619 C CA . SER A 1 202 ? -20.966 -7.575 3.083 1.00 34.09 202 SER A CA 1
ATOM 1620 C C . SER A 1 202 ? -20.905 -9.030 3.536 1.00 34.09 202 SER A C 1
ATOM 1622 O O . SER A 1 202 ? -20.050 -9.782 3.012 1.00 34.09 202 SER A O 1
#

pLDDT: mean 72.22, std 16.26, range [28.64, 91.56]

Secondary structure (DSSP, 8-state):
-------PEEEEEEEETTS-----------TT----EEEEE-TTSSSEEEEEE-TTS-GGG-EEEEEE--PPP------EEEEEEEE---S-EEEE-TTSPEESS------TT--EEEEEEEEPP------SS---SSPPPPPEEEEEETTEEEE--PEE-SSEEEEEEEE-S--TT----EEEEEE---SS-PPPP-PPP-